Protein AF-A0A813SLJ4-F1 (afdb_monomer_lite)

Radius of gyration: 23.82 Å; chains: 1; bounding box: 54×54×60 Å

Foldseek 3Di:
DVVVLVVLLVVLVVVLVVLDDDPVCCVVQVVVWDKDFLLCVCVVLVAPDNVSVVVQVVLVVQVDGGDRRHIDTHRSSSSSNCVRVSVVVHDPSSVVSNVVVVVCLVCQLVDDPVSVVVVVVVCCVVVVDPDDDDNVVVVVVVCCLLQLQVVLLVVCVPPNDPVLQVVLVVLVVVVVVVVLVCLVVDPVDDPVPRDDDAAEAGADDPVSVDPDCVVVVVVSVRDPSVCSPPDDPLNDCDSPQRQLDQDWDADPVSSYTYHRVNVSDPPCHDPPDDVVSVNVRDD

pLDDT: mean 88.37, std 7.66, range [37.56, 97.69]

Sequence (283 aa):
MIDQDVNDIFEFEKNIAKYHWTNDEQRARFNETVRTTVGNLSFTFNTTFDFTDYVRRCYLLGNVTLQDTDIVAVSEVEYLNNISLILKQASPRTIQNYIVWRFIMGATSLMSQQIRNIRQRFDRIFHGTNAERPRDVECGSLTNAYMGFAVSKLYIKKYFDENALNESIEMINNIQNTFLEMLNESTWMDAESKAKTMNQHIGYPDYLGSDNNTKLENDYAEKSFQLLRKPVDKNGWGDYSAPSVVNAFYEPSKNQISFPAGILQTPFFNKDAPKYLNYGGKH

Organism: NCBI:txid392033

Secondary structure (DSSP, 8-state):
-HHHHHHHHHHHHHHHHTTSPPHHHHHHSTT-PEEEETTTHHHHTT-SS-HHHHHHHHHHTTT-PPPTT-EEEES-HHHHHHHHHHHHHS-HHHHHHHHHHHHHHHHGGGS-HHHHHHHHHHHHHHH--SSPPPHHHHHHHHHHHHHHHHHHHHHHHHH--HHHHHHHHHHHHHHHHHHHHHHHH-TTS-GGGS--PPEEEEE--HHHHSS--HHHHHHHHS-GGGGGGS---TTS--TT--TT-S--EEETTTTEEEEEGGGSSTTT--TTS-HHHHHH---

InterPro domains:
  IPR000718 Peptidase M13 [PS51885] (1-283)
  IPR000718 Peptidase M13 [PTHR11733] (4-281)
  IPR008753 Peptidase M13, N-terminal domain [PF05649] (4-205)
  IPR018497 Peptidase M13, C-terminal domain [PF01431] (247-281)
  IPR018497 Peptidase M13, C-terminal domain [PR00786] (239-251)
  IPR018497 Peptidase M13, C-terminal domain [PR00786] (257-269)
  IPR018497 Peptidase M13, C-terminal domain [PR00786] (278-283)
  IPR024079 Metallopeptidase, catalytic domain superfamily [G3DSA:3.40.390.10] (160-281)
  IPR042089 Peptidase M13, domain 2 [G3DSA:1.10.1380.10] (2-232)

Structure (mmCIF, N/CA/C/O backbone):
data_AF-A0A813SLJ4-F1
#
_entry.id   AF-A0A813SLJ4-F1
#
loop_
_atom_site.group_PDB
_atom_site.id
_atom_site.type_symbol
_atom_site.label_atom_id
_atom_site.label_alt_id
_atom_site.label_comp_id
_atom_site.label_asym_id
_atom_site.label_entity_id
_atom_site.label_seq_id
_atom_site.pdbx_PDB_ins_code
_atom_site.Cartn_x
_atom_site.Cartn_y
_atom_site.Cartn_z
_atom_site.occupancy
_atom_site.B_iso_or_equiv
_atom_site.auth_seq_id
_atom_site.auth_comp_id
_atom_site.auth_asym_id
_atom_site.auth_atom_id
_atom_site.pdbx_PDB_model_num
ATOM 1 N N . MET A 1 1 ? -28.928 -15.891 20.674 1.00 74.25 1 MET A N 1
ATOM 2 C CA . MET A 1 1 ? -27.780 -15.154 21.252 1.00 74.25 1 MET A CA 1
ATOM 3 C C . MET A 1 1 ? -26.740 -14.856 20.178 1.00 74.25 1 MET A C 1
ATOM 5 O O . MET A 1 1 ? -26.525 -13.685 19.926 1.00 74.25 1 MET A O 1
ATOM 9 N N . ILE A 1 2 ? -26.191 -15.863 19.482 1.00 89.69 2 ILE A N 1
ATOM 10 C CA . ILE A 1 2 ? -25.212 -15.646 18.394 1.00 89.69 2 ILE A CA 1
ATOM 11 C C . ILE A 1 2 ? -25.795 -14.816 17.238 1.00 89.69 2 ILE A C 1
ATOM 13 O O . ILE A 1 2 ? -25.159 -13.861 16.820 1.00 89.69 2 ILE A O 1
ATOM 17 N N . ASP A 1 3 ? -27.015 -15.108 16.772 1.00 94.50 3 ASP A N 1
ATOM 18 C CA . ASP A 1 3 ? -27.619 -14.343 15.662 1.00 94.50 3 ASP A CA 1
ATOM 19 C C . ASP A 1 3 ? -27.816 -12.859 15.999 1.00 94.50 3 ASP A C 1
ATOM 21 O O . ASP A 1 3 ? -27.646 -11.997 15.142 1.00 94.50 3 ASP A O 1
ATOM 25 N N . GLN A 1 4 ? -28.119 -12.551 17.266 1.00 95.62 4 GLN A N 1
ATOM 26 C CA . GLN A 1 4 ? -28.205 -11.168 17.732 1.00 95.62 4 GLN A CA 1
ATOM 27 C C . GLN A 1 4 ? -26.825 -10.509 17.734 1.00 95.62 4 GLN A C 1
ATOM 29 O O . GLN A 1 4 ? -26.689 -9.421 17.194 1.00 95.62 4 GLN A O 1
ATOM 34 N N . ASP A 1 5 ? -25.800 -11.186 18.267 1.00 96.19 5 ASP A N 1
ATOM 35 C CA . ASP A 1 5 ? -24.427 -10.672 18.245 1.00 96.19 5 ASP A CA 1
ATOM 36 C C . ASP A 1 5 ? -23.957 -10.400 16.801 1.00 96.19 5 ASP A C 1
ATOM 38 O O . ASP A 1 5 ? -23.326 -9.380 16.543 1.00 96.19 5 ASP A O 1
ATOM 42 N N . VAL A 1 6 ? -24.285 -11.280 15.846 1.00 95.69 6 VAL A N 1
ATOM 43 C CA . VAL A 1 6 ? -23.953 -11.101 14.421 1.00 95.69 6 VAL A CA 1
ATOM 44 C C . VAL A 1 6 ? -24.695 -9.905 13.819 1.00 95.69 6 VAL A C 1
ATOM 46 O O . VAL A 1 6 ? -24.074 -9.095 13.131 1.00 95.69 6 VAL A O 1
ATOM 49 N N . ASN A 1 7 ? -25.992 -9.756 14.097 1.00 97.38 7 ASN A N 1
ATOM 50 C CA . ASN A 1 7 ? -26.769 -8.604 13.634 1.00 97.38 7 ASN A CA 1
ATOM 51 C C . ASN A 1 7 ? -26.248 -7.286 14.225 1.00 97.38 7 ASN A C 1
ATOM 53 O O . ASN A 1 7 ? -26.154 -6.293 13.506 1.00 97.38 7 ASN A O 1
ATOM 57 N N . ASP A 1 8 ? -25.852 -7.278 15.499 1.00 97.50 8 ASP A N 1
ATOM 58 C CA . ASP A 1 8 ? -25.296 -6.095 16.158 1.00 97.50 8 ASP A CA 1
ATOM 59 C C . ASP A 1 8 ? -23.959 -5.678 15.523 1.00 97.50 8 ASP A C 1
ATOM 61 O O . ASP A 1 8 ? -23.728 -4.492 15.292 1.00 97.50 8 ASP A O 1
ATOM 65 N N . ILE A 1 9 ? -23.086 -6.643 15.201 1.00 97.44 9 ILE A N 1
ATOM 66 C CA . ILE A 1 9 ? -21.828 -6.403 14.468 1.00 97.44 9 ILE A CA 1
ATOM 67 C C . ILE A 1 9 ? -22.121 -5.816 13.082 1.00 97.44 9 ILE A C 1
ATOM 69 O O . ILE A 1 9 ? -21.463 -4.860 12.673 1.00 97.44 9 ILE A O 1
ATOM 73 N N . PHE A 1 10 ? -23.103 -6.371 12.366 1.00 96.38 10 PHE A N 1
ATOM 74 C CA . PHE A 1 10 ? -23.472 -5.913 11.028 1.00 96.38 10 PHE A CA 1
ATOM 75 C C . PHE A 1 10 ? -24.017 -4.479 11.034 1.00 96.38 10 PHE A C 1
ATOM 77 O O . PHE A 1 10 ? -23.551 -3.638 10.266 1.00 96.38 10 PHE A O 1
ATOM 84 N N . GLU A 1 11 ? -24.965 -4.163 11.920 1.00 97.31 11 GLU A N 1
ATOM 85 C CA . GLU A 1 11 ? -25.503 -2.802 12.027 1.00 97.31 11 GLU A CA 1
ATOM 86 C C . GLU A 1 11 ? -24.444 -1.809 12.529 1.00 97.31 11 GLU A C 1
ATOM 88 O O . GLU A 1 11 ? -24.420 -0.656 12.089 1.00 97.31 11 GLU A O 1
ATOM 93 N N . PHE A 1 12 ? -23.513 -2.249 13.381 1.00 97.06 12 PHE A N 1
ATOM 94 C CA . PHE A 1 12 ? -22.364 -1.442 13.785 1.00 97.06 12 PHE A CA 1
ATOM 95 C C . PHE A 1 12 ? -21.446 -1.101 12.599 1.00 97.06 12 PHE A C 1
ATOM 97 O O . PHE A 1 12 ? -21.148 0.075 12.381 1.00 97.06 12 PHE A O 1
ATOM 104 N N . GLU A 1 13 ? -21.056 -2.088 11.786 1.00 96.81 13 GLU A N 1
ATOM 105 C CA . GLU A 1 13 ? -20.238 -1.870 10.582 1.00 96.81 13 GLU A CA 1
ATOM 106 C C . GLU A 1 13 ? -20.952 -0.974 9.563 1.00 96.81 13 GLU A C 1
ATOM 108 O O . GLU A 1 13 ? -20.358 -0.044 9.018 1.00 96.81 13 GLU A O 1
ATOM 113 N N . LYS A 1 14 ? -22.254 -1.188 9.360 1.00 96.31 14 LYS A N 1
ATOM 114 C CA . LYS A 1 14 ? -23.086 -0.356 8.486 1.00 96.31 14 LYS A CA 1
ATOM 115 C C . LYS A 1 14 ? -23.155 1.093 8.961 1.00 96.31 14 LYS A C 1
ATOM 117 O O . LYS A 1 14 ? -23.168 1.999 8.133 1.00 96.31 14 LYS A O 1
ATOM 122 N N . ASN A 1 15 ? -23.201 1.336 10.270 1.00 95.25 15 ASN A N 1
ATOM 123 C CA . ASN A 1 15 ? -23.171 2.692 10.815 1.00 95.25 15 ASN A CA 1
ATOM 124 C C . ASN A 1 15 ? -21.807 3.364 10.630 1.00 95.25 15 ASN A C 1
ATOM 126 O O . ASN A 1 15 ? -21.779 4.547 10.305 1.00 95.25 15 ASN A O 1
ATOM 130 N N . ILE A 1 16 ? -20.705 2.620 10.762 1.00 94.62 16 ILE A N 1
ATOM 131 C CA . ILE A 1 16 ? -19.360 3.117 10.434 1.00 94.6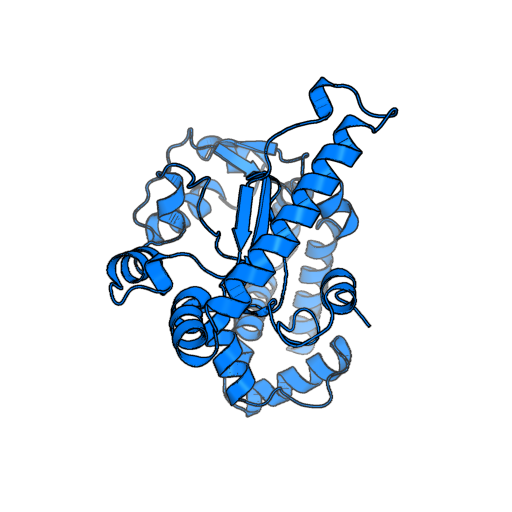2 16 ILE A CA 1
ATOM 132 C C . ILE A 1 16 ? -19.267 3.488 8.946 1.00 94.62 16 ILE A C 1
ATOM 134 O O . ILE A 1 16 ? -18.843 4.591 8.608 1.00 94.62 16 ILE A O 1
ATOM 138 N N . ALA A 1 17 ? -19.721 2.596 8.062 1.00 94.56 17 ALA A N 1
ATOM 139 C CA . ALA A 1 17 ? -19.619 2.749 6.611 1.00 94.56 17 ALA A CA 1
ATOM 140 C C . ALA A 1 17 ? -20.302 4.014 6.061 1.00 94.56 17 ALA A C 1
ATOM 142 O O . ALA A 1 17 ? -19.869 4.529 5.037 1.00 94.56 17 ALA A O 1
ATOM 143 N N . LYS A 1 18 ? -21.327 4.548 6.741 1.00 94.00 18 LYS A N 1
ATOM 144 C CA . LYS A 1 18 ? -22.032 5.779 6.330 1.00 94.00 18 LYS A CA 1
ATOM 145 C C . LYS A 1 18 ? -21.145 7.025 6.303 1.00 94.00 18 LYS A C 1
ATOM 147 O O . LYS A 1 18 ? -21.501 7.979 5.625 1.00 94.00 18 LYS A O 1
ATOM 152 N N . TYR A 1 19 ? -20.056 7.029 7.070 1.00 92.75 19 TYR A N 1
ATOM 153 C CA . TYR A 1 19 ? -19.152 8.177 7.192 1.00 92.75 19 TYR A CA 1
ATOM 154 C C . TYR A 1 19 ? -17.828 7.975 6.457 1.00 92.75 19 TYR A C 1
ATOM 156 O O . TYR A 1 19 ? -16.969 8.853 6.510 1.00 92.75 19 TYR A O 1
ATOM 164 N N . HIS A 1 20 ? -17.660 6.825 5.802 1.00 92.19 20 HIS A N 1
ATOM 165 C CA . HIS A 1 20 ? -16.542 6.605 4.904 1.00 92.19 20 HIS A CA 1
ATOM 166 C C . HIS A 1 20 ? -16.825 7.246 3.553 1.00 92.19 20 HIS A C 1
ATOM 168 O O . HIS A 1 20 ? -17.940 7.168 3.033 1.00 92.19 20 HIS A O 1
ATOM 174 N N . TRP A 1 21 ? -15.791 7.828 2.958 1.00 90.94 21 TRP A N 1
ATOM 175 C CA . TRP A 1 21 ? -15.871 8.284 1.578 1.00 90.94 21 TRP A CA 1
ATOM 176 C C . TRP A 1 21 ? -16.100 7.113 0.628 1.00 90.94 21 TRP A C 1
ATOM 178 O O . TRP A 1 21 ? -15.471 6.055 0.732 1.00 90.94 21 TRP A O 1
ATOM 188 N N . THR A 1 22 ? -16.948 7.343 -0.366 1.00 91.62 22 THR A N 1
ATOM 189 C CA . THR A 1 22 ? -17.022 6.500 -1.555 1.00 91.62 22 THR A CA 1
ATOM 190 C C . THR A 1 22 ? -15.698 6.534 -2.326 1.00 91.62 22 THR A C 1
ATOM 192 O O . THR A 1 22 ? -14.883 7.448 -2.187 1.00 91.62 22 THR A O 1
ATOM 195 N N . ASN A 1 23 ? -15.483 5.553 -3.205 1.00 88.69 23 ASN A N 1
ATOM 196 C CA . ASN A 1 23 ? -14.277 5.507 -4.039 1.00 88.69 23 ASN A CA 1
ATOM 197 C C . ASN A 1 23 ? -14.127 6.744 -4.947 1.00 88.69 23 ASN A C 1
ATOM 199 O O . ASN A 1 23 ? -13.004 7.148 -5.248 1.00 88.69 23 ASN A O 1
ATOM 203 N N . ASP A 1 24 ? -15.236 7.337 -5.399 1.00 90.44 24 ASP A N 1
ATOM 204 C CA . ASP A 1 24 ? -15.215 8.556 -6.215 1.00 90.44 24 ASP A CA 1
ATOM 205 C C . ASP A 1 24 ? -14.804 9.775 -5.388 1.00 90.44 24 ASP A C 1
ATOM 207 O O . ASP A 1 24 ? -13.958 10.557 -5.821 1.00 90.44 24 ASP A O 1
ATOM 211 N N . GLU A 1 25 ? -15.323 9.891 -4.166 1.00 90.06 25 GLU A N 1
ATOM 212 C CA . GLU A 1 25 ? -14.929 10.945 -3.233 1.00 90.06 25 GLU A CA 1
ATOM 213 C C . GLU A 1 25 ? -13.458 10.830 -2.841 1.00 90.06 25 GLU A C 1
ATOM 215 O O . GLU A 1 25 ? -12.756 11.833 -2.880 1.00 90.06 25 GLU A O 1
ATOM 220 N N . GLN A 1 26 ? -12.946 9.628 -2.557 1.00 86.75 26 GLN A N 1
ATOM 221 C CA . GLN A 1 26 ? -11.518 9.439 -2.262 1.00 86.75 26 GLN A CA 1
ATOM 222 C C . GLN A 1 26 ? -10.621 9.937 -3.407 1.00 86.75 26 GLN A C 1
ATOM 224 O O . GLN A 1 26 ? -9.584 10.553 -3.158 1.00 86.75 26 GLN A O 1
ATOM 229 N N . ARG A 1 27 ? -11.028 9.714 -4.665 1.00 85.19 27 ARG A N 1
ATOM 230 C CA . ARG A 1 27 ? -10.300 10.204 -5.846 1.00 85.19 27 ARG A CA 1
ATOM 231 C C . ARG A 1 27 ? -10.405 11.716 -6.018 1.00 85.19 27 ARG A C 1
ATOM 233 O O . ARG A 1 27 ? -9.411 12.348 -6.357 1.00 85.19 27 ARG A O 1
ATOM 240 N N . ALA A 1 28 ? -11.586 12.293 -5.810 1.00 86.94 28 ALA A N 1
ATOM 241 C CA . ALA A 1 28 ? -11.823 13.720 -6.021 1.00 86.94 28 ALA A CA 1
ATOM 242 C C . ALA A 1 28 ? -11.260 14.591 -4.885 1.00 86.94 28 ALA A C 1
ATOM 244 O O . ALA A 1 28 ? -10.743 15.679 -5.129 1.00 86.94 28 ALA A O 1
ATOM 245 N N . ARG A 1 29 ? -11.329 14.095 -3.647 1.00 84.31 29 ARG A N 1
ATOM 246 C CA . ARG A 1 29 ? -11.044 14.833 -2.407 1.00 84.31 29 ARG A CA 1
ATOM 247 C C . ARG A 1 29 ? -9.654 14.532 -1.843 1.00 84.31 29 ARG A C 1
ATOM 249 O O . ARG A 1 29 ? -9.373 14.858 -0.694 1.00 84.31 29 ARG A O 1
ATOM 256 N N . PHE A 1 30 ? -8.753 13.935 -2.630 1.00 73.94 30 PHE A N 1
ATOM 257 C CA . PHE A 1 30 ? -7.417 13.541 -2.154 1.00 73.94 30 PHE A CA 1
ATOM 258 C C . PHE A 1 30 ? -6.595 14.717 -1.589 1.00 73.94 30 PHE A C 1
ATOM 260 O O . PHE A 1 30 ? -5.741 14.514 -0.730 1.00 73.94 30 PHE A O 1
ATOM 267 N N . ASN A 1 31 ? -6.876 15.943 -2.046 1.00 77.12 31 ASN A N 1
ATOM 268 C CA . ASN A 1 31 ? -6.243 17.175 -1.572 1.00 77.12 31 ASN A CA 1
ATOM 269 C C . ASN A 1 31 ? -6.930 17.808 -0.347 1.00 77.12 31 ASN A C 1
ATOM 271 O O . ASN A 1 31 ? -6.411 18.783 0.192 1.00 77.12 31 ASN A O 1
ATOM 275 N N . GLU A 1 32 ? -8.068 17.285 0.119 1.00 84.62 32 GLU A N 1
ATOM 276 C CA . GLU A 1 32 ? -8.860 17.859 1.223 1.00 84.62 32 GLU A CA 1
ATOM 277 C C . GLU A 1 32 ? -8.390 17.40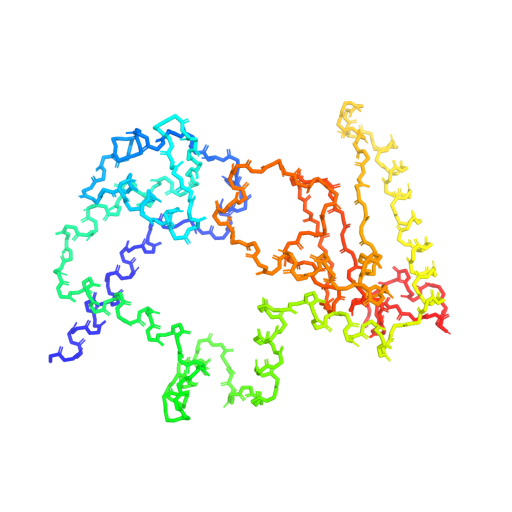8 2.618 1.00 84.62 32 GLU A C 1
ATOM 279 O O . GLU A 1 32 ? -9.139 17.426 3.593 1.00 84.62 32 GLU A O 1
ATOM 284 N N . THR A 1 33 ? -7.131 16.995 2.741 1.00 87.75 33 THR A N 1
ATOM 285 C CA . THR A 1 33 ? -6.564 16.523 4.004 1.00 87.75 33 THR A CA 1
ATOM 286 C C . THR A 1 33 ? -6.444 17.656 5.027 1.00 87.75 33 THR A C 1
ATOM 288 O O . THR A 1 33 ? -5.758 18.655 4.796 1.00 87.75 33 THR A O 1
ATOM 291 N N . VAL A 1 34 ? -7.023 17.468 6.213 1.00 91.25 34 VAL A N 1
ATOM 292 C CA . VAL A 1 34 ? -6.828 18.377 7.348 1.00 91.25 34 VAL A CA 1
ATOM 293 C C . VAL A 1 34 ? -5.515 18.041 8.043 1.00 91.25 34 VAL A C 1
ATOM 295 O O . VAL A 1 34 ? -5.261 16.896 8.416 1.00 91.25 34 VAL A O 1
ATOM 298 N N . ARG A 1 35 ? -4.667 19.053 8.238 1.00 94.06 35 ARG A N 1
ATOM 299 C CA . ARG A 1 35 ? -3.415 18.921 8.989 1.00 94.06 35 ARG A CA 1
ATOM 300 C C . ARG A 1 35 ? -3.602 19.451 10.405 1.00 94.06 35 ARG A C 1
ATOM 302 O O . ARG A 1 35 ? -3.997 20.597 10.590 1.00 94.06 35 ARG A O 1
ATOM 309 N N . THR A 1 36 ? -3.280 18.622 11.388 1.00 94.75 36 THR A N 1
ATOM 310 C CA . THR A 1 36 ? -3.189 18.998 12.805 1.00 94.75 36 THR A CA 1
ATOM 311 C C . THR A 1 36 ? -1.872 18.480 13.377 1.00 94.75 36 THR A C 1
ATOM 313 O O . THR A 1 36 ? -1.061 17.913 12.645 1.00 94.75 36 THR A O 1
ATOM 316 N N . THR A 1 37 ? -1.626 18.679 14.666 1.00 96.50 37 THR A N 1
ATOM 317 C CA . THR A 1 37 ? -0.460 18.107 15.343 1.00 96.50 37 THR A CA 1
ATOM 318 C C . THR A 1 37 ? -0.858 16.942 16.242 1.00 96.50 37 THR A C 1
ATOM 320 O O . THR A 1 37 ? -2.013 16.839 16.655 1.00 96.50 37 THR A O 1
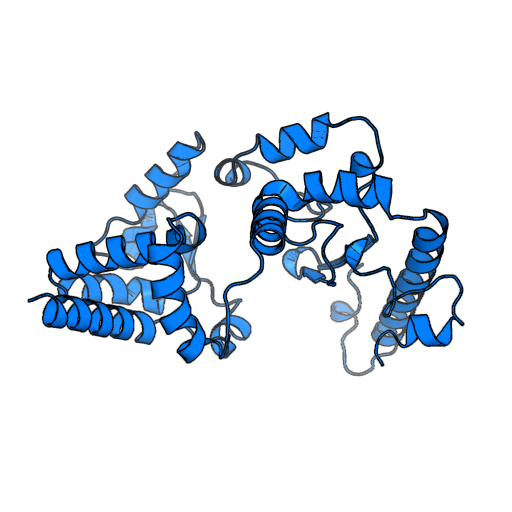ATOM 323 N N . VAL A 1 38 ? 0.092 16.069 16.587 1.00 95.44 38 VAL A N 1
ATOM 324 C CA . VAL A 1 38 ? -0.140 14.947 17.515 1.00 95.44 38 VAL A CA 1
ATOM 325 C C . VAL A 1 38 ? -0.737 15.436 18.838 1.00 95.44 38 VAL A C 1
ATOM 327 O O . VAL A 1 38 ? -1.701 14.844 19.326 1.00 95.44 38 VAL A O 1
ATOM 330 N N . GLY A 1 39 ? -0.219 16.539 19.392 1.00 93.81 39 GLY A N 1
ATOM 331 C CA . GLY A 1 39 ? -0.722 17.116 20.643 1.00 93.81 39 GLY A CA 1
ATOM 332 C C . GLY A 1 39 ? -2.158 17.648 20.548 1.00 93.81 39 GLY A C 1
ATOM 333 O O . GLY A 1 39 ? -2.899 17.576 21.522 1.00 93.81 39 GLY A O 1
ATOM 334 N N . ASN A 1 40 ? -2.576 18.115 19.368 1.00 93.31 40 ASN A N 1
ATOM 335 C CA . ASN A 1 40 ? -3.910 18.675 19.140 1.00 93.31 40 ASN A CA 1
ATOM 336 C C . ASN A 1 40 ? -4.903 17.676 18.528 1.00 93.31 40 ASN A C 1
ATOM 338 O O . ASN A 1 40 ? -6.061 18.039 18.322 1.00 93.31 40 ASN A O 1
ATOM 342 N N . LEU A 1 41 ? -4.490 16.441 18.226 1.00 91.19 41 LEU A N 1
ATOM 343 C CA . LEU A 1 41 ? -5.282 15.480 17.452 1.00 91.19 41 LEU A CA 1
ATOM 344 C C . LEU A 1 41 ? -6.642 15.177 18.101 1.00 91.19 41 LEU A C 1
ATOM 346 O O . LEU A 1 41 ? -7.677 15.439 17.488 1.00 91.19 41 LEU A O 1
ATOM 350 N N . SER A 1 42 ? -6.653 14.697 19.348 1.00 87.38 42 SER A N 1
ATOM 351 C CA . SER A 1 42 ? -7.897 14.372 20.065 1.00 87.38 42 SER A CA 1
ATOM 352 C C . SER A 1 42 ? -8.789 15.607 20.288 1.00 87.38 42 SER A C 1
ATOM 354 O O . SER A 1 42 ? -10.014 15.503 20.234 1.00 87.38 42 SER A O 1
ATOM 356 N N . PHE A 1 43 ? -8.192 16.793 20.479 1.00 87.06 43 PHE A N 1
ATOM 357 C CA . PHE A 1 43 ? -8.930 18.057 20.612 1.00 87.06 43 PHE A CA 1
ATOM 358 C C . PHE A 1 43 ? -9.588 18.481 19.293 1.00 87.06 43 PHE A C 1
ATOM 360 O O . PHE A 1 43 ? -10.761 18.843 19.279 1.00 87.06 43 PHE A O 1
ATOM 367 N N . THR A 1 44 ? -8.853 18.388 18.180 1.00 87.75 44 THR A N 1
ATOM 368 C CA . THR A 1 44 ? -9.301 18.819 16.844 1.00 87.75 44 THR A CA 1
ATOM 369 C C . THR A 1 44 ? -10.576 18.096 16.415 1.00 87.75 44 THR A C 1
ATOM 371 O O . THR A 1 44 ? -11.472 18.718 15.855 1.00 87.75 44 THR A O 1
ATOM 374 N N . PHE A 1 45 ? -10.669 16.797 16.702 1.00 87.25 45 PHE A N 1
ATOM 375 C CA . PHE A 1 45 ? -11.796 15.957 16.285 1.00 87.25 45 PHE A CA 1
ATOM 376 C C . PHE A 1 45 ? -12.768 15.634 17.434 1.00 87.25 45 PHE A C 1
ATOM 378 O O . PHE A 1 45 ? -13.681 14.829 17.259 1.00 87.25 45 PHE A O 1
ATOM 385 N N . ASN A 1 46 ? -12.577 16.254 18.610 1.00 83.62 46 ASN A N 1
ATOM 386 C CA . ASN A 1 46 ? -13.383 16.065 19.823 1.00 83.62 46 ASN A CA 1
ATOM 387 C C . ASN A 1 46 ? -13.685 14.583 20.120 1.00 83.62 46 ASN A C 1
ATOM 389 O O . ASN A 1 46 ? -14.835 14.180 20.344 1.00 83.62 46 ASN A O 1
ATOM 393 N N . THR A 1 47 ? -12.651 13.744 20.045 1.00 81.06 47 THR A N 1
ATOM 394 C CA . THR A 1 47 ? -12.839 12.298 20.089 1.00 81.06 47 THR A CA 1
ATOM 395 C C . THR A 1 47 ? -12.924 11.782 21.517 1.00 81.06 47 THR A C 1
ATOM 397 O O . THR A 1 47 ? -12.183 12.202 22.399 1.00 81.06 47 THR A O 1
ATOM 400 N N . THR A 1 48 ? -13.810 10.817 21.766 1.00 80.81 48 THR A N 1
ATOM 401 C CA . THR A 1 48 ? -13.900 10.143 23.075 1.00 80.81 48 THR A CA 1
ATOM 402 C C . THR A 1 48 ? -12.800 9.115 23.272 1.00 80.81 48 THR A C 1
ATOM 404 O O . THR A 1 48 ? -12.497 8.739 24.398 1.00 80.81 48 THR A O 1
ATOM 407 N N . PHE A 1 49 ? -12.238 8.635 22.167 1.00 84.75 49 PHE A N 1
ATOM 408 C CA . PHE A 1 49 ? -11.042 7.815 22.149 1.00 84.75 49 PHE A CA 1
ATOM 409 C C . PHE A 1 49 ? -9.812 8.720 22.055 1.00 84.75 49 PHE A C 1
ATOM 411 O O . PHE A 1 49 ? -9.793 9.653 21.247 1.00 84.75 49 PHE A O 1
ATOM 418 N N . ASP A 1 50 ? -8.791 8.441 22.865 1.00 89.38 50 ASP A N 1
ATOM 419 C CA . ASP A 1 50 ? -7.542 9.198 22.851 1.00 89.38 50 ASP A CA 1
ATOM 420 C C . ASP A 1 50 ? -6.648 8.743 21.686 1.00 89.38 50 ASP A C 1
ATOM 422 O O . ASP A 1 50 ? -5.758 7.897 21.827 1.00 89.38 50 ASP A O 1
ATOM 426 N N . PHE A 1 51 ? -6.910 9.300 20.501 1.00 88.56 51 PHE A N 1
ATOM 427 C CA . PHE A 1 51 ? -6.102 9.031 19.313 1.00 88.56 51 PHE A CA 1
ATOM 428 C C . PHE A 1 51 ? -4.662 9.523 19.473 1.00 88.56 51 PHE A C 1
ATOM 430 O O . PHE A 1 51 ? -3.756 8.921 18.897 1.00 88.56 51 PHE A O 1
ATOM 437 N N . THR A 1 52 ? -4.428 10.567 20.272 1.00 92.25 52 THR A N 1
ATOM 438 C CA . THR A 1 52 ? -3.079 11.044 20.583 1.00 92.25 52 THR A CA 1
ATOM 439 C C . THR A 1 52 ? -2.263 9.957 21.295 1.00 92.25 52 THR A C 1
ATOM 441 O O . THR A 1 52 ? -1.166 9.628 20.835 1.00 92.25 52 THR A O 1
ATOM 444 N N . ASP A 1 53 ? -2.782 9.350 22.369 1.00 93.25 53 ASP A N 1
ATOM 445 C CA . ASP A 1 53 ? -2.095 8.242 23.062 1.00 93.25 53 ASP A CA 1
ATOM 446 C C . ASP A 1 53 ? -1.949 7.005 22.162 1.00 93.25 53 ASP A C 1
ATOM 448 O O . ASP A 1 53 ? -0.868 6.415 22.072 1.00 93.25 53 ASP A O 1
ATOM 452 N N . TYR A 1 54 ? -3.004 6.644 21.427 1.00 92.19 54 TYR A N 1
ATOM 453 C CA . TYR A 1 54 ? -2.978 5.502 20.513 1.00 92.19 54 TYR A CA 1
ATOM 454 C C . TYR A 1 54 ? -1.868 5.614 19.460 1.00 92.19 54 TYR A C 1
ATOM 456 O O . TYR A 1 54 ? -1.071 4.685 19.290 1.00 92.19 54 TYR A O 1
ATOM 464 N N . VAL A 1 55 ? -1.776 6.757 18.775 1.00 92.94 55 VAL A N 1
ATOM 465 C CA . VAL A 1 55 ? -0.763 6.972 17.735 1.00 92.94 55 VAL A CA 1
ATOM 466 C C . VAL A 1 55 ? 0.640 6.987 18.349 1.00 92.94 55 VAL A C 1
ATOM 468 O O . VAL A 1 55 ? 1.541 6.351 17.801 1.00 92.94 55 VAL A O 1
ATOM 471 N N . ARG A 1 56 ? 0.834 7.600 19.528 1.00 95.25 56 ARG A N 1
ATOM 472 C CA . ARG A 1 56 ? 2.118 7.537 20.254 1.00 95.25 56 ARG A CA 1
ATOM 473 C C . ARG A 1 56 ? 2.540 6.095 20.534 1.00 95.25 56 ARG A C 1
ATOM 475 O O . ARG A 1 56 ? 3.670 5.730 20.218 1.00 95.25 56 ARG A O 1
ATOM 482 N N . ARG A 1 57 ? 1.640 5.252 21.050 1.00 94.94 57 ARG A N 1
ATOM 483 C CA . ARG A 1 57 ? 1.932 3.830 21.314 1.00 94.94 57 ARG A CA 1
ATOM 484 C C . ARG A 1 57 ? 2.281 3.050 20.053 1.00 94.94 57 ARG A C 1
ATOM 486 O O . ARG A 1 57 ? 3.171 2.205 20.103 1.00 94.94 57 ARG A O 1
ATOM 493 N N . CYS A 1 58 ? 1.623 3.338 18.932 1.00 93.12 58 CYS A N 1
ATOM 494 C CA . CYS A 1 58 ? 1.941 2.692 17.659 1.00 93.12 58 CYS A CA 1
ATOM 495 C C . CYS A 1 58 ? 3.390 2.970 17.238 1.00 93.12 58 CYS A C 1
ATOM 497 O O . CYS A 1 58 ? 4.124 2.041 16.911 1.00 93.12 58 CYS A O 1
ATOM 499 N N . TYR A 1 59 ? 3.839 4.225 17.320 1.00 94.25 59 TYR A N 1
ATOM 500 C CA . TYR A 1 59 ? 5.203 4.599 16.931 1.00 94.25 59 TYR A CA 1
ATOM 501 C C . TYR A 1 59 ? 6.287 4.070 17.885 1.00 94.25 59 TYR A C 1
ATOM 503 O O . TYR A 1 59 ? 7.410 3.803 17.443 1.00 94.25 59 TYR A O 1
ATOM 511 N N . LEU A 1 60 ? 5.950 3.788 19.152 1.00 93.25 60 LEU A N 1
ATOM 512 C CA . LEU A 1 60 ? 6.860 3.094 20.073 1.00 93.25 60 LEU A CA 1
ATOM 513 C C . LEU A 1 60 ? 7.236 1.684 19.584 1.00 93.25 60 LEU A C 1
ATOM 515 O O . LEU A 1 60 ? 8.354 1.245 19.841 1.00 93.25 60 LEU A O 1
ATOM 519 N N . LEU A 1 61 ? 6.381 0.996 18.812 1.00 89.38 61 LEU A N 1
ATOM 520 C CA . LEU A 1 61 ? 6.715 -0.307 18.200 1.00 89.38 61 LEU A CA 1
ATOM 521 C C . LEU A 1 61 ? 7.892 -0.213 17.208 1.00 89.38 61 LEU A C 1
ATOM 523 O O . LEU A 1 61 ? 8.585 -1.205 16.936 1.00 89.38 61 LEU A O 1
ATOM 527 N N . GLY A 1 62 ? 8.112 0.985 16.662 1.00 89.75 62 GLY A N 1
ATOM 528 C CA . GLY A 1 62 ? 9.238 1.345 15.806 1.00 89.75 62 GLY A CA 1
ATOM 529 C C . GLY A 1 62 ? 10.435 1.952 16.537 1.00 89.75 62 GLY A C 1
ATOM 530 O O . GLY A 1 62 ? 11.392 2.329 15.865 1.00 89.75 62 GLY A O 1
ATOM 531 N N . ASN A 1 63 ? 10.400 2.055 17.872 1.00 92.12 63 ASN A N 1
ATOM 532 C CA . ASN A 1 63 ? 11.334 2.846 18.684 1.00 92.12 63 ASN A CA 1
ATOM 533 C C . ASN A 1 63 ? 11.367 4.336 18.293 1.00 92.12 63 ASN A C 1
ATOM 535 O O . ASN A 1 63 ? 12.419 4.972 18.338 1.00 92.12 63 ASN A O 1
ATOM 539 N N . VAL A 1 64 ? 10.222 4.899 17.900 1.00 94.56 64 VAL A N 1
ATOM 540 C CA . VAL A 1 64 ? 10.093 6.319 17.558 1.00 94.56 64 VAL A CA 1
ATOM 541 C C . VAL A 1 64 ? 9.236 7.024 18.598 1.00 94.56 64 VAL A C 1
ATOM 543 O O . VAL A 1 64 ? 8.093 6.643 18.843 1.00 94.56 64 VAL A O 1
ATOM 546 N N . THR A 1 65 ? 9.775 8.097 19.173 1.00 95.50 65 THR A N 1
ATOM 547 C CA . THR A 1 65 ? 9.023 8.995 20.053 1.00 95.50 65 THR A CA 1
ATOM 548 C C . THR A 1 65 ? 8.453 10.150 19.237 1.00 95.50 65 THR A C 1
ATOM 550 O O . THR A 1 65 ? 9.196 10.904 18.593 1.00 95.50 65 THR A O 1
ATOM 553 N N . LEU A 1 66 ? 7.128 10.288 19.266 1.00 96.31 66 LEU A N 1
ATOM 554 C CA . LEU A 1 66 ? 6.436 11.426 18.670 1.00 96.31 66 LEU A CA 1
ATOM 555 C C . LEU A 1 66 ? 6.537 12.661 19.566 1.00 96.31 66 LEU A C 1
ATOM 557 O O . LEU A 1 66 ? 6.482 12.557 20.790 1.00 96.31 66 LEU A O 1
ATOM 561 N N . GLN A 1 67 ? 6.665 13.816 18.931 1.00 96.06 67 GLN A N 1
ATOM 562 C CA . GLN A 1 67 ? 6.597 15.140 19.528 1.00 96.06 67 GLN A CA 1
ATOM 563 C C . GLN A 1 67 ? 5.195 15.716 19.330 1.00 96.06 67 GLN A C 1
ATOM 565 O O . GLN A 1 67 ? 4.522 15.421 18.345 1.00 96.06 67 GLN A O 1
ATOM 570 N N . ASP A 1 68 ? 4.771 16.605 20.222 1.00 96.38 68 ASP A N 1
ATOM 571 C CA . ASP A 1 68 ? 3.444 17.233 20.138 1.00 96.38 68 ASP A CA 1
ATOM 572 C C . ASP A 1 68 ? 3.265 18.102 18.896 1.00 96.38 68 ASP A C 1
ATOM 574 O O . ASP A 1 68 ? 2.134 18.340 18.475 1.00 96.38 68 ASP A O 1
ATOM 578 N N . THR A 1 69 ? 4.378 18.554 18.318 1.00 96.81 69 THR A N 1
ATOM 579 C CA . THR A 1 69 ? 4.460 19.355 17.096 1.00 96.81 69 THR A CA 1
ATOM 580 C C . THR A 1 69 ? 4.483 18.518 15.819 1.00 96.81 69 THR A C 1
ATOM 582 O O . THR A 1 69 ? 4.371 19.092 14.737 1.00 96.81 69 THR A O 1
ATOM 585 N N . ASP A 1 70 ? 4.612 17.188 15.911 1.00 96.56 70 ASP A N 1
ATOM 586 C CA . ASP A 1 70 ? 4.565 16.327 14.731 1.00 96.56 70 ASP A CA 1
ATOM 587 C C . ASP A 1 70 ? 3.223 16.471 14.022 1.00 96.56 70 ASP A C 1
ATOM 589 O O . ASP A 1 70 ? 2.166 16.457 14.655 1.00 96.56 70 ASP A O 1
ATOM 593 N N . ILE A 1 71 ? 3.273 16.592 12.697 1.00 95.69 71 ILE A N 1
ATOM 594 C CA . ILE A 1 71 ? 2.091 16.822 11.871 1.00 95.69 71 ILE A CA 1
ATOM 595 C C . ILE A 1 71 ? 1.386 15.493 11.600 1.00 95.69 71 ILE A C 1
ATOM 597 O O . ILE A 1 71 ? 2.000 14.524 11.155 1.00 95.69 71 ILE A O 1
ATOM 601 N N . VAL A 1 72 ? 0.072 15.487 11.801 1.00 94.56 72 VAL A N 1
ATOM 602 C CA . VAL A 1 72 ? -0.837 14.412 11.409 1.00 94.56 72 VAL A CA 1
ATOM 603 C C . VAL A 1 72 ? -1.725 14.929 10.286 1.00 94.56 72 VAL A C 1
ATOM 605 O O . VAL A 1 72 ? -2.377 15.967 10.419 1.00 94.56 72 VAL A O 1
ATOM 608 N N . ALA A 1 73 ? -1.739 14.203 9.174 1.00 93.25 73 ALA A N 1
ATOM 609 C CA . ALA A 1 73 ? -2.572 14.496 8.020 1.00 93.25 73 ALA A CA 1
ATOM 610 C C . ALA A 1 73 ? -3.785 13.548 8.035 1.00 93.25 73 ALA A C 1
ATOM 612 O O . ALA A 1 73 ? -3.622 12.332 7.960 1.00 93.25 73 ALA A O 1
ATOM 613 N N . VAL A 1 74 ? -4.987 14.102 8.184 1.00 91.56 74 VAL A N 1
ATOM 614 C CA . VAL A 1 74 ? -6.250 13.363 8.299 1.00 91.56 74 VAL A CA 1
ATOM 615 C C . VAL A 1 74 ? -7.098 13.595 7.057 1.00 91.56 74 VAL A C 1
ATOM 617 O O . VAL A 1 74 ? -7.534 14.717 6.808 1.00 91.56 74 VAL A O 1
ATOM 620 N N . SER A 1 75 ? -7.344 12.534 6.288 1.00 90.00 75 SER A N 1
ATOM 621 C CA . SER A 1 75 ? -8.184 12.605 5.086 1.00 90.00 75 SER A CA 1
ATOM 622 C C . SER A 1 75 ? -9.668 12.475 5.432 1.00 90.00 75 SER A C 1
ATOM 624 O O . SER A 1 75 ? -10.439 13.392 5.183 1.00 90.00 75 SER A O 1
ATOM 626 N N . GLU A 1 76 ? -10.075 11.388 6.093 1.00 89.56 76 GLU A N 1
ATOM 627 C CA . GLU A 1 76 ? -11.490 11.128 6.398 1.00 89.56 76 GLU A CA 1
ATOM 628 C C . GLU A 1 76 ? -11.952 11.824 7.689 1.00 89.56 76 GLU A C 1
ATOM 630 O O . GLU A 1 76 ? -12.197 11.211 8.731 1.00 89.56 76 GLU A O 1
ATOM 635 N N . VAL A 1 77 ? -12.049 13.152 7.617 1.00 88.88 77 VAL A N 1
ATOM 636 C CA . VAL A 1 77 ? -12.435 14.018 8.743 1.00 88.88 77 VAL A CA 1
ATOM 637 C C . VAL A 1 77 ? -13.842 13.705 9.254 1.00 88.88 77 VAL A C 1
ATOM 639 O O . VAL A 1 77 ? -14.064 13.664 10.463 1.00 88.88 77 VAL A O 1
ATOM 642 N N . GLU A 1 78 ? -14.794 13.459 8.352 1.00 88.50 78 GLU A N 1
ATOM 643 C CA . GLU A 1 78 ? -16.180 13.137 8.712 1.00 88.50 78 GLU A CA 1
ATOM 644 C C . GLU A 1 78 ? -16.267 11.836 9.517 1.00 88.50 78 GLU A C 1
ATOM 646 O O . GLU A 1 78 ? -16.950 11.795 10.544 1.00 88.50 78 GLU A O 1
ATOM 651 N N . TYR A 1 79 ? -15.511 10.811 9.119 1.00 90.88 79 TYR A N 1
ATOM 652 C CA . TYR A 1 79 ? -15.371 9.573 9.879 1.00 90.88 79 TYR A CA 1
ATOM 653 C C . TYR A 1 79 ? -14.816 9.835 11.287 1.00 90.88 79 TYR A C 1
ATOM 655 O O . TYR A 1 79 ? -15.442 9.431 12.271 1.00 90.88 79 TYR A O 1
ATOM 663 N N . LEU A 1 80 ? -13.690 10.552 11.420 1.00 89.06 80 LEU A N 1
ATOM 664 C CA . LEU A 1 80 ? -13.089 10.808 12.739 1.00 89.06 80 LEU A CA 1
ATOM 665 C C . LEU A 1 80 ? -13.976 11.657 13.656 1.00 89.06 80 LEU A C 1
ATOM 667 O O . LEU A 1 80 ? -14.019 11.401 14.858 1.00 89.06 80 LEU A O 1
ATOM 671 N N . ASN A 1 81 ? -14.726 12.615 13.113 1.00 88.38 81 ASN A N 1
ATOM 672 C CA . ASN A 1 81 ? -15.673 13.406 13.902 1.00 88.38 81 ASN A CA 1
ATOM 673 C C . ASN A 1 81 ? -16.837 12.553 14.435 1.00 88.38 81 ASN A C 1
ATOM 675 O O . ASN A 1 81 ? -17.311 12.770 15.551 1.00 88.38 81 ASN A O 1
ATOM 679 N N . ASN A 1 82 ? -17.304 11.567 13.662 1.00 90.50 82 ASN A N 1
ATOM 680 C CA . ASN A 1 82 ? -18.487 10.776 14.011 1.00 90.50 82 ASN A CA 1
ATOM 681 C C . ASN A 1 82 ? -18.172 9.469 14.753 1.00 90.50 82 ASN A C 1
ATOM 683 O O . ASN A 1 82 ? -19.046 8.943 15.446 1.00 90.50 82 ASN A O 1
ATOM 687 N N . ILE A 1 83 ? -16.938 8.953 14.689 1.00 89.81 83 ILE A N 1
ATOM 688 C CA . ILE A 1 83 ? -16.594 7.659 15.302 1.00 89.81 83 ILE A CA 1
ATOM 689 C C . ILE A 1 83 ? -16.869 7.632 16.810 1.00 89.81 83 ILE A C 1
ATOM 691 O O . ILE A 1 83 ? -17.324 6.628 17.348 1.00 89.81 83 ILE A O 1
ATOM 695 N N . SER A 1 84 ? -16.684 8.759 17.497 1.00 87.94 84 SER A N 1
ATOM 696 C CA . SER A 1 84 ? -16.934 8.869 18.939 1.00 87.94 84 SER A CA 1
ATOM 697 C C . SER A 1 84 ? -18.413 8.731 19.297 1.00 87.94 84 SER A C 1
ATOM 699 O O . SER A 1 84 ? -18.753 8.162 20.335 1.00 87.94 84 SER A O 1
ATOM 701 N N . LEU A 1 85 ? -19.307 9.221 18.433 1.00 89.62 85 LEU A N 1
ATOM 702 C CA . LEU A 1 85 ? -20.749 9.023 18.571 1.00 89.62 85 LEU A CA 1
ATOM 703 C C . LEU A 1 85 ? -21.106 7.550 18.340 1.00 89.62 85 LEU A C 1
ATOM 705 O O . LEU A 1 85 ? -21.823 6.960 19.147 1.00 89.62 85 LEU A O 1
ATOM 709 N N . ILE A 1 86 ? -20.565 6.952 17.276 1.00 92.00 86 ILE A N 1
ATOM 710 C CA . ILE A 1 86 ? -20.818 5.552 16.911 1.00 92.00 86 ILE A CA 1
ATOM 711 C C . ILE A 1 86 ? -20.376 4.608 18.036 1.00 92.00 86 ILE A C 1
ATOM 713 O O . ILE A 1 86 ? -21.130 3.725 18.445 1.00 92.00 86 ILE A O 1
ATOM 717 N N . LEU A 1 87 ? -19.184 4.829 18.595 1.00 91.56 87 LEU A N 1
ATOM 718 C CA . LEU A 1 87 ? -18.658 4.036 19.707 1.00 91.56 87 LEU A CA 1
ATOM 719 C C . LEU A 1 87 ? -19.503 4.181 20.979 1.00 91.56 87 LEU A C 1
ATOM 721 O O . LEU A 1 87 ? -19.683 3.204 21.695 1.00 91.56 87 LEU A O 1
ATOM 725 N N . LYS A 1 88 ? -20.058 5.369 21.254 1.00 90.94 88 LYS A N 1
ATOM 726 C CA . LYS A 1 88 ? -20.967 5.586 22.395 1.00 90.94 88 LYS A CA 1
ATOM 727 C C . LYS A 1 88 ? -22.313 4.878 22.242 1.00 90.94 88 LYS A C 1
ATOM 729 O O . LYS A 1 88 ? -22.932 4.545 23.248 1.00 90.94 88 LYS A O 1
ATOM 734 N N . GLN A 1 89 ? -22.789 4.699 21.012 1.00 92.56 89 GLN A N 1
ATOM 735 C CA . GLN A 1 89 ? -24.073 4.052 20.727 1.00 92.56 89 GLN A CA 1
ATOM 736 C C . GLN A 1 89 ? -23.987 2.521 20.752 1.00 92.56 89 GLN A C 1
ATOM 738 O O . GLN A 1 89 ? -25.004 1.855 20.936 1.00 92.56 89 GLN A O 1
ATOM 743 N N . ALA A 1 90 ? -22.792 1.958 20.575 1.00 94.19 90 ALA A N 1
ATOM 744 C CA . ALA A 1 90 ? -22.569 0.521 20.593 1.00 94.19 90 ALA A CA 1
ATOM 745 C C . ALA A 1 90 ? -22.248 0.007 22.002 1.00 94.19 90 ALA A C 1
ATOM 747 O O . ALA A 1 90 ? -21.569 0.659 22.795 1.00 94.19 90 ALA A O 1
ATOM 748 N N . SER A 1 91 ? -22.692 -1.213 22.314 1.00 95.88 91 SER A N 1
ATOM 749 C CA . SER A 1 91 ? -22.298 -1.858 23.566 1.00 95.88 91 SER A CA 1
ATOM 750 C C . SER A 1 91 ? -20.809 -2.248 23.528 1.00 95.88 91 SER A C 1
ATOM 752 O O . SER A 1 91 ? -20.301 -2.613 22.460 1.00 95.88 91 SER A O 1
ATOM 754 N N . PRO A 1 92 ? -20.099 -2.284 24.675 1.00 95.50 92 PRO A N 1
ATOM 755 C CA . PRO A 1 92 ? -18.724 -2.789 24.725 1.00 95.50 92 PRO A CA 1
ATOM 756 C C . PRO A 1 92 ? -18.580 -4.201 24.137 1.00 95.50 92 PRO A C 1
ATOM 758 O O . PRO A 1 92 ? -17.577 -4.509 23.495 1.00 95.50 92 PRO A O 1
ATOM 761 N N . ARG A 1 93 ? -19.609 -5.048 24.299 1.00 96.44 93 ARG A N 1
ATOM 762 C CA . ARG A 1 93 ? -19.663 -6.390 23.706 1.00 96.44 93 ARG A CA 1
ATOM 763 C C . ARG A 1 93 ? -19.685 -6.333 22.177 1.00 96.44 93 ARG A C 1
ATOM 765 O O . ARG A 1 93 ? -18.926 -7.060 21.547 1.00 96.44 93 ARG A O 1
ATOM 772 N N . THR A 1 94 ? -20.510 -5.470 21.586 1.00 97.69 94 THR A N 1
ATOM 773 C CA . THR A 1 94 ? -20.603 -5.294 20.127 1.00 97.69 94 THR A CA 1
ATOM 774 C C . THR A 1 94 ? -19.268 -4.833 19.546 1.00 97.69 94 THR A C 1
ATOM 776 O O . THR A 1 94 ? -18.789 -5.417 18.577 1.00 97.69 94 THR A O 1
ATOM 779 N N . ILE A 1 95 ? -18.624 -3.848 20.183 1.00 96.00 95 ILE A N 1
ATOM 780 C CA . ILE A 1 95 ? -17.312 -3.334 19.763 1.00 96.00 95 ILE A CA 1
ATOM 781 C C . ILE A 1 95 ? -16.257 -4.446 19.827 1.00 96.00 95 ILE A C 1
ATOM 783 O O . ILE A 1 95 ? -15.531 -4.668 18.858 1.00 96.00 95 ILE A O 1
ATOM 787 N N . GLN A 1 96 ? -16.197 -5.190 20.937 1.00 96.94 96 GLN A N 1
ATOM 788 C CA . GLN A 1 96 ? -15.255 -6.299 21.102 1.00 96.94 96 GLN A CA 1
ATOM 789 C C . GLN A 1 96 ? -15.483 -7.400 20.060 1.00 96.94 96 GLN A C 1
ATOM 791 O O . GLN A 1 96 ? -14.525 -7.874 19.447 1.00 96.94 96 GLN A O 1
ATOM 796 N N . ASN A 1 97 ? -16.740 -7.793 19.841 1.00 97.56 97 ASN A N 1
ATOM 797 C CA . ASN A 1 97 ? -17.095 -8.801 18.849 1.00 97.56 97 ASN A CA 1
ATOM 798 C C . ASN A 1 97 ? -16.702 -8.352 17.437 1.00 97.56 97 ASN A C 1
ATOM 800 O O . ASN A 1 97 ? -16.138 -9.148 16.690 1.00 97.56 97 ASN A O 1
ATOM 804 N N . TYR A 1 98 ? -16.931 -7.083 17.088 1.00 97.31 98 TYR A N 1
ATOM 805 C CA . TYR A 1 98 ? -16.522 -6.527 15.800 1.00 97.31 98 TYR A CA 1
ATOM 806 C C . TYR A 1 98 ? -14.997 -6.539 15.627 1.00 97.31 98 TYR A C 1
ATOM 808 O O . TYR A 1 98 ? -14.509 -7.019 14.608 1.00 97.31 98 TYR A O 1
ATOM 816 N N . ILE A 1 99 ? -14.223 -6.100 16.627 1.00 96.31 99 ILE A N 1
ATOM 817 C CA . ILE A 1 99 ? -12.749 -6.129 16.566 1.00 96.31 99 ILE A CA 1
ATOM 818 C C . ILE A 1 99 ? -12.237 -7.563 16.359 1.00 96.31 99 ILE A C 1
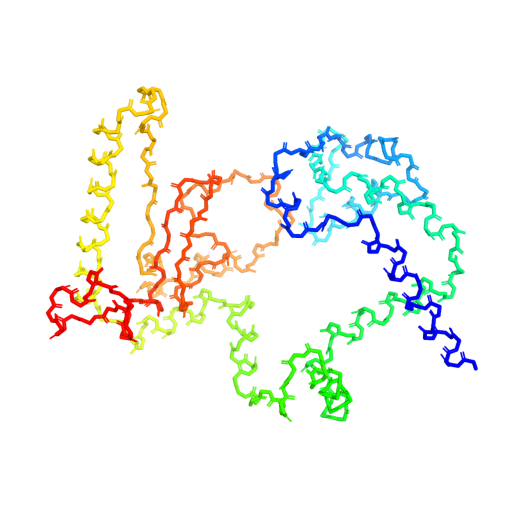ATOM 820 O O . ILE A 1 99 ? -11.406 -7.808 15.482 1.00 96.31 99 ILE A O 1
ATOM 824 N N . VAL A 1 100 ? -12.759 -8.523 17.129 1.00 96.62 100 VAL A N 1
ATOM 825 C CA . VAL A 1 100 ? -12.384 -9.943 17.014 1.00 96.62 100 VAL A CA 1
ATOM 826 C C . VAL A 1 100 ? -12.783 -10.504 15.651 1.00 96.62 100 VAL A C 1
ATOM 828 O O . VAL A 1 100 ? -11.990 -11.204 15.025 1.00 96.62 100 VAL A O 1
ATOM 831 N N . TRP A 1 101 ? -13.972 -10.164 15.157 1.00 95.44 101 TRP A N 1
ATOM 832 C CA . TRP A 1 101 ? -14.435 -10.559 13.831 1.00 95.44 101 TRP A CA 1
ATOM 833 C C . TRP A 1 101 ? -13.511 -10.043 12.724 1.00 95.44 101 TRP A C 1
ATOM 835 O O . TRP A 1 101 ? -13.070 -10.828 11.884 1.00 95.44 101 TRP A O 1
ATOM 845 N N . ARG A 1 102 ? -13.146 -8.754 12.752 1.00 96.25 102 ARG A N 1
ATOM 846 C CA . ARG A 1 102 ? -12.221 -8.149 11.780 1.00 96.25 102 ARG A CA 1
ATOM 847 C C . ARG A 1 102 ? -10.851 -8.828 11.808 1.00 96.25 102 ARG A C 1
ATOM 849 O O . ARG A 1 102 ? -10.289 -9.096 10.747 1.00 96.25 102 ARG A O 1
ATOM 856 N N . PHE A 1 103 ? -10.347 -9.168 12.995 1.00 95.44 103 PHE A N 1
ATOM 857 C CA . PHE A 1 103 ? -9.100 -9.919 13.146 1.00 95.44 103 PHE A CA 1
ATOM 858 C C . PHE A 1 103 ? -9.194 -11.335 12.556 1.00 95.44 103 PHE A C 1
ATOM 860 O O . PHE A 1 103 ? -8.355 -11.715 11.739 1.00 95.44 103 PHE A O 1
ATOM 867 N N . ILE A 1 104 ? -10.231 -12.104 12.910 1.00 94.06 104 ILE A N 1
ATOM 868 C CA . ILE A 1 104 ? -10.441 -13.468 12.395 1.00 94.06 104 ILE A CA 1
ATOM 869 C C . ILE A 1 104 ? -10.565 -13.452 10.868 1.00 94.06 104 ILE A C 1
ATOM 871 O O . ILE A 1 104 ? -9.928 -14.259 10.187 1.00 94.06 104 ILE A O 1
ATOM 875 N N . MET A 1 105 ? -11.333 -12.509 10.318 1.00 91.50 105 MET A N 1
ATOM 876 C CA . MET A 1 105 ? -11.515 -12.369 8.873 1.00 91.50 105 MET A CA 1
ATOM 877 C C . MET A 1 105 ? -10.208 -12.060 8.142 1.00 91.50 105 MET A C 1
ATOM 879 O O . MET A 1 105 ? -9.994 -12.593 7.055 1.00 91.50 105 MET A O 1
ATOM 883 N N . GLY A 1 106 ? -9.323 -11.257 8.741 1.00 91.88 106 GLY A N 1
ATOM 884 C CA . GLY A 1 106 ? -7.986 -10.998 8.204 1.00 91.88 106 GLY A CA 1
ATOM 885 C C . GLY A 1 106 ? -7.041 -12.201 8.304 1.00 91.88 106 GLY A C 1
ATOM 886 O O . GLY A 1 106 ? -6.230 -12.422 7.413 1.00 91.88 106 GLY A O 1
ATOM 887 N N . ALA A 1 107 ? -7.168 -13.017 9.353 1.00 92.00 107 ALA A N 1
ATOM 888 C CA . ALA A 1 107 ? -6.303 -14.176 9.584 1.00 92.00 107 ALA A CA 1
ATOM 889 C C . ALA A 1 107 ? -6.752 -15.451 8.848 1.00 92.00 107 ALA A C 1
ATOM 891 O O . ALA A 1 107 ? -6.008 -16.431 8.811 1.00 92.00 107 ALA A O 1
ATOM 892 N N . THR A 1 108 ? -7.959 -15.472 8.272 1.00 91.38 108 THR A N 1
ATOM 893 C CA . THR A 1 108 ? -8.612 -16.708 7.805 1.00 91.38 108 THR A CA 1
ATOM 894 C C . THR A 1 108 ? -7.772 -17.499 6.792 1.00 91.38 108 THR A C 1
ATOM 896 O O . THR A 1 108 ? -7.723 -18.727 6.879 1.00 91.38 108 THR A O 1
ATOM 899 N N . SER A 1 109 ? -7.045 -16.838 5.883 1.00 87.06 109 SER A N 1
ATOM 900 C CA . SER A 1 109 ? -6.181 -17.503 4.884 1.00 87.06 109 SER A CA 1
ATOM 901 C C . SER A 1 109 ? -5.035 -18.323 5.503 1.00 87.06 109 SER A C 1
ATOM 903 O O . SER A 1 109 ? -4.499 -19.242 4.870 1.00 87.06 109 SER A O 1
ATOM 905 N N . LEU A 1 110 ? -4.684 -18.039 6.759 1.00 89.44 110 LEU A N 1
ATOM 906 C CA . LEU A 1 110 ? -3.634 -18.711 7.527 1.00 89.44 110 LEU A CA 1
ATOM 907 C C . LEU A 1 110 ? -4.178 -19.795 8.472 1.00 89.44 110 LEU A C 1
ATOM 909 O O . LEU A 1 110 ? -3.402 -20.538 9.068 1.00 89.44 110 LEU A O 1
ATOM 913 N N . MET A 1 111 ? -5.500 -19.905 8.615 1.00 91.88 111 MET A N 1
ATOM 914 C CA . MET A 1 111 ? -6.149 -20.863 9.519 1.00 91.88 111 MET A CA 1
ATOM 915 C C . MET A 1 111 ? -6.321 -22.237 8.862 1.00 91.88 111 MET A C 1
ATOM 917 O O . MET A 1 111 ? -5.924 -22.443 7.721 1.00 91.88 111 MET A O 1
ATOM 921 N N . SER A 1 112 ? -6.907 -23.207 9.572 1.00 94.00 112 SER A N 1
ATOM 922 C CA . SER A 1 112 ? -7.140 -24.563 9.055 1.00 94.00 112 SER A CA 1
ATOM 923 C C . SER A 1 112 ? -8.066 -24.586 7.827 1.00 94.00 112 SER A C 1
ATOM 925 O O . SER A 1 112 ? -8.885 -23.687 7.627 1.00 94.00 112 SER A O 1
ATOM 927 N N . GLN A 1 113 ? -7.997 -25.661 7.029 1.00 91.75 113 GLN A N 1
ATOM 928 C CA . GLN A 1 113 ? -8.869 -25.846 5.856 1.00 91.75 113 GLN A CA 1
ATOM 929 C C . GLN A 1 113 ? -10.358 -25.735 6.214 1.00 91.75 113 GLN A C 1
ATOM 931 O O . GLN A 1 113 ? -11.145 -25.222 5.427 1.00 91.75 113 GLN A O 1
ATOM 936 N N . GLN A 1 114 ? -10.754 -26.172 7.414 1.00 94.31 114 GLN A N 1
ATOM 937 C CA . GLN A 1 114 ? -12.137 -26.068 7.877 1.00 94.31 114 GLN A CA 1
ATOM 938 C C . GLN A 1 114 ? -12.622 -24.612 7.922 1.00 94.31 114 GLN A C 1
ATOM 940 O O . GLN A 1 114 ? -13.714 -24.320 7.440 1.00 94.31 114 GLN A O 1
ATOM 945 N N . ILE A 1 115 ? -11.812 -23.699 8.465 1.00 94.00 115 ILE A N 1
ATOM 946 C CA . ILE A 1 115 ? -12.164 -22.277 8.558 1.00 94.00 115 ILE A CA 1
ATOM 947 C C . ILE A 1 115 ? -12.124 -21.620 7.174 1.00 94.00 115 ILE A C 1
ATOM 949 O O . ILE A 1 115 ? -13.045 -20.883 6.819 1.00 94.00 115 ILE A O 1
ATOM 953 N N . ARG A 1 116 ? -11.132 -21.961 6.342 1.00 92.50 116 ARG A N 1
ATOM 954 C CA . ARG A 1 116 ? -11.064 -21.479 4.951 1.00 92.50 116 ARG A CA 1
ATOM 955 C C . ARG A 1 116 ? -12.271 -21.915 4.122 1.00 92.50 116 ARG A C 1
ATOM 957 O O . ARG A 1 116 ? -12.838 -21.103 3.402 1.00 92.50 116 ARG A O 1
ATOM 964 N N . ASN A 1 117 ? -12.757 -23.143 4.307 1.00 92.44 117 ASN A N 1
ATOM 965 C CA . ASN A 1 117 ? -13.973 -23.626 3.648 1.00 92.44 117 ASN A CA 1
ATOM 966 C C . ASN A 1 117 ? -15.226 -22.841 4.064 1.00 92.44 117 ASN A C 1
ATOM 968 O O . ASN A 1 117 ? -16.130 -22.664 3.249 1.00 92.44 117 ASN A O 1
ATOM 972 N N . ILE A 1 118 ? -15.304 -22.378 5.317 1.00 92.62 118 ILE A N 1
ATOM 973 C CA . ILE A 1 118 ? -16.398 -21.507 5.774 1.00 92.62 118 ILE A CA 1
ATOM 974 C C . ILE A 1 118 ? -16.309 -20.158 5.058 1.00 92.62 118 ILE A C 1
ATOM 976 O O . ILE A 1 118 ? -17.302 -19.707 4.490 1.00 92.62 118 ILE A O 1
ATOM 980 N N . ARG A 1 119 ? -15.116 -19.554 5.011 1.00 91.81 119 ARG A N 1
ATOM 981 C CA . ARG A 1 119 ? -14.883 -18.286 4.309 1.00 91.81 119 ARG A CA 1
ATOM 982 C C . ARG A 1 119 ? -15.158 -18.378 2.807 1.00 91.81 119 ARG A C 1
ATOM 984 O O . ARG A 1 119 ? -15.800 -17.487 2.264 1.00 91.81 119 ARG A O 1
ATOM 991 N N . GLN A 1 120 ? -14.816 -19.494 2.166 1.00 91.88 120 GLN A N 1
ATOM 992 C CA . GLN A 1 120 ? -15.098 -19.717 0.747 1.00 91.88 120 GLN A CA 1
ATOM 993 C C . GLN A 1 120 ? -16.601 -19.656 0.421 1.00 91.88 120 GLN A C 1
ATOM 995 O O . GLN A 1 120 ? -16.973 -19.283 -0.690 1.00 91.88 120 GLN A O 1
ATOM 1000 N N . ARG A 1 121 ? -17.491 -19.994 1.368 1.00 92.69 121 ARG A N 1
ATOM 1001 C CA . ARG A 1 121 ? -18.945 -19.834 1.168 1.00 92.69 121 ARG A CA 1
ATOM 1002 C C . ARG A 1 121 ? -19.330 -18.363 1.043 1.00 92.69 121 ARG A C 1
ATOM 1004 O O . ARG A 1 121 ? -20.167 -18.034 0.210 1.00 92.69 121 ARG A O 1
ATOM 1011 N N . PHE A 1 122 ? -18.709 -17.501 1.845 1.00 90.94 122 PHE A N 1
ATOM 1012 C CA . PHE A 1 122 ? -18.880 -16.054 1.752 1.00 90.94 122 PHE A CA 1
ATOM 1013 C C . PHE A 1 122 ? -18.262 -15.509 0.458 1.00 90.94 122 PHE A C 1
ATOM 1015 O O . PHE A 1 122 ? -18.944 -14.813 -0.289 1.00 90.94 122 PHE A O 1
ATOM 1022 N N . ASP A 1 123 ? -17.025 -15.897 0.132 1.00 91.62 123 ASP A N 1
ATOM 1023 C CA . ASP A 1 123 ? -16.338 -15.424 -1.079 1.00 91.62 123 ASP A CA 1
ATOM 1024 C C . ASP A 1 123 ? -17.054 -15.862 -2.367 1.00 91.62 123 ASP A C 1
ATOM 1026 O O . ASP A 1 123 ? -17.069 -15.122 -3.349 1.00 91.62 123 ASP A O 1
ATOM 1030 N N . ARG A 1 124 ? -17.734 -17.017 -2.364 1.00 93.62 124 ARG A N 1
ATOM 1031 C CA . ARG A 1 124 ? -18.582 -17.439 -3.486 1.00 93.62 124 ARG A CA 1
ATOM 1032 C C . ARG A 1 124 ? -19.728 -16.466 -3.749 1.00 93.62 124 ARG A C 1
ATOM 1034 O O . ARG A 1 124 ? -20.044 -16.213 -4.905 1.00 93.62 124 ARG A O 1
ATOM 1041 N N . ILE A 1 125 ? -20.347 -15.934 -2.699 1.00 94.19 125 ILE A N 1
ATOM 1042 C CA . ILE A 1 125 ? -21.449 -14.972 -2.823 1.00 94.19 125 ILE A CA 1
ATOM 1043 C C . ILE A 1 125 ? -20.897 -13.587 -3.172 1.00 94.19 125 ILE A C 1
ATOM 1045 O O . ILE A 1 125 ? -21.423 -12.922 -4.057 1.00 94.19 125 ILE A O 1
ATOM 1049 N N . PHE A 1 126 ? -19.832 -13.162 -2.493 1.00 91.62 126 PHE A N 1
ATOM 1050 C CA . PHE A 1 126 ? -19.317 -11.799 -2.591 1.00 91.62 126 PHE A CA 1
ATOM 1051 C C . PHE A 1 126 ? -18.461 -11.557 -3.845 1.00 91.62 126 PHE A C 1
ATOM 1053 O O . PHE A 1 126 ? -18.546 -10.499 -4.460 1.00 91.62 126 PHE A O 1
ATOM 1060 N N . HIS A 1 127 ? -17.655 -12.542 -4.248 1.00 91.31 127 HIS A N 1
ATOM 1061 C CA . HIS A 1 127 ? -16.741 -12.453 -5.392 1.00 91.31 127 HIS A CA 1
ATOM 1062 C C . HIS A 1 127 ? -17.124 -13.366 -6.566 1.00 91.31 127 HIS A C 1
ATOM 1064 O O . HIS A 1 127 ? -16.486 -13.296 -7.614 1.00 91.31 127 HIS A O 1
ATOM 1070 N N . GLY A 1 128 ? -18.114 -14.251 -6.412 1.00 92.25 128 GLY A N 1
ATOM 1071 C CA . GLY A 1 128 ? -18.480 -15.218 -7.454 1.00 92.25 128 GLY A CA 1
ATOM 1072 C C . GLY A 1 128 ? -17.474 -16.363 -7.628 1.00 92.25 128 GLY A C 1
ATOM 1073 O O . GLY A 1 128 ? -17.489 -17.046 -8.651 1.00 92.25 128 GLY A O 1
ATOM 1074 N N . THR A 1 129 ? -16.570 -16.586 -6.667 1.00 91.00 129 THR A N 1
ATOM 1075 C CA . THR A 1 129 ? -15.517 -17.605 -6.793 1.00 91.00 129 THR A CA 1
ATOM 1076 C C . THR A 1 129 ? -16.027 -19.002 -6.429 1.00 91.00 129 THR A C 1
ATOM 1078 O O . THR A 1 129 ? -16.608 -19.250 -5.369 1.00 91.00 129 THR A O 1
ATOM 1081 N N . ASN A 1 130 ? -15.790 -19.969 -7.315 1.00 87.38 130 ASN A N 1
ATOM 1082 C CA . ASN A 1 130 ? -16.290 -21.333 -7.121 1.00 87.38 130 ASN A CA 1
ATOM 1083 C C . ASN A 1 130 ? -15.417 -22.176 -6.180 1.00 87.38 130 ASN A C 1
ATOM 1085 O O . ASN A 1 130 ? -15.940 -23.082 -5.524 1.00 87.38 130 ASN A O 1
ATOM 1089 N N . ALA A 1 131 ? -14.126 -21.863 -6.077 1.00 87.94 131 ALA A N 1
ATOM 1090 C CA . ALA A 1 131 ? -13.158 -22.586 -5.264 1.00 87.94 131 ALA A CA 1
ATOM 1091 C C . ALA A 1 131 ? -12.096 -21.641 -4.684 1.00 87.94 131 ALA A C 1
ATOM 1093 O O . ALA A 1 131 ? -11.883 -20.542 -5.201 1.00 87.94 131 ALA A O 1
ATOM 1094 N N . GLU A 1 132 ? -11.433 -22.111 -3.625 1.00 86.75 132 GLU A N 1
ATOM 1095 C CA . GLU A 1 132 ? -10.237 -21.474 -3.069 1.00 86.75 132 GLU A CA 1
ATOM 1096 C C . GLU A 1 132 ? -9.123 -21.476 -4.127 1.00 86.75 132 GLU A C 1
ATOM 1098 O O . GLU A 1 132 ? -9.038 -22.383 -4.964 1.00 86.75 132 GLU A O 1
ATOM 1103 N N . ARG A 1 133 ? -8.251 -20.466 -4.092 1.00 86.62 133 ARG A N 1
ATOM 1104 C CA . ARG A 1 133 ? -7.046 -20.469 -4.925 1.00 86.62 133 ARG A CA 1
ATOM 1105 C C . ARG A 1 133 ? -6.145 -21.656 -4.549 1.00 86.62 133 ARG A C 1
ATOM 1107 O O . ARG A 1 133 ? -6.081 -22.018 -3.373 1.00 86.62 133 ARG A O 1
ATOM 1114 N N . PRO A 1 134 ? -5.418 -22.244 -5.516 1.00 91.88 134 PRO A N 1
ATOM 1115 C CA . PRO A 1 134 ? -4.390 -23.235 -5.219 1.00 91.88 134 PRO A CA 1
ATOM 1116 C C . PRO A 1 134 ? -3.413 -22.733 -4.149 1.00 91.88 134 PRO A C 1
ATOM 1118 O O . PRO A 1 134 ? -3.053 -21.552 -4.117 1.00 91.88 134 PRO A O 1
ATOM 1121 N N . ARG A 1 135 ? -3.010 -23.622 -3.233 1.00 90.38 135 ARG A N 1
ATOM 1122 C CA . ARG A 1 135 ? -2.272 -23.211 -2.029 1.00 90.38 135 ARG A CA 1
ATOM 1123 C C . ARG A 1 135 ? -0.884 -22.657 -2.343 1.00 90.38 135 ARG A C 1
ATOM 1125 O O . ARG A 1 135 ? -0.420 -21.760 -1.651 1.00 90.38 135 ARG A O 1
ATOM 1132 N N . ASP A 1 136 ? -0.239 -23.183 -3.370 1.00 93.94 136 ASP A N 1
ATOM 1133 C CA . ASP A 1 136 ? 1.026 -22.693 -3.912 1.00 93.94 136 ASP A CA 1
ATOM 1134 C C . ASP A 1 136 ? 0.901 -21.266 -4.466 1.00 93.94 136 ASP A C 1
ATOM 1136 O O . ASP A 1 136 ? 1.748 -20.426 -4.165 1.00 93.94 136 ASP A O 1
ATOM 1140 N N . VAL A 1 137 ? -0.184 -20.963 -5.185 1.00 92.25 137 VAL A N 1
ATOM 1141 C CA . VAL A 1 137 ? -0.482 -19.610 -5.685 1.00 92.25 137 VAL A CA 1
ATOM 1142 C C . VAL A 1 137 ? -0.720 -18.635 -4.530 1.00 92.25 137 VAL A C 1
ATOM 1144 O O . VAL A 1 137 ? -0.200 -17.519 -4.550 1.00 92.25 137 VAL A O 1
ATOM 1147 N N . GLU A 1 138 ? -1.469 -19.047 -3.504 1.00 89.50 138 GLU A N 1
ATOM 1148 C CA . GLU A 1 138 ? -1.707 -18.230 -2.307 1.00 89.50 138 GLU A CA 1
ATOM 1149 C C . GLU A 1 138 ? -0.404 -17.962 -1.539 1.00 89.50 138 GLU A C 1
ATOM 1151 O O . GLU A 1 138 ? -0.090 -16.812 -1.232 1.00 89.50 138 GLU A O 1
ATOM 1156 N N . CYS A 1 139 ? 0.399 -19.002 -1.283 1.00 92.06 139 CYS A N 1
ATOM 1157 C CA . CYS A 1 139 ? 1.695 -18.851 -0.622 1.00 92.06 139 CYS A CA 1
ATOM 1158 C C . CYS A 1 139 ? 2.636 -17.951 -1.432 1.00 92.06 139 CYS A C 1
ATOM 1160 O O . CYS A 1 139 ? 3.239 -17.049 -0.860 1.00 92.06 139 CYS A O 1
ATOM 1162 N N . GLY A 1 140 ? 2.721 -18.141 -2.752 1.00 92.38 140 GLY A N 1
ATOM 1163 C CA . GLY A 1 140 ? 3.522 -17.286 -3.627 1.00 92.38 140 GLY A CA 1
ATOM 1164 C C . GLY A 1 140 ? 3.061 -15.828 -3.605 1.00 92.38 140 GLY A C 1
ATOM 1165 O O . GLY A 1 140 ? 3.891 -14.925 -3.514 1.00 92.38 140 GLY A O 1
ATOM 1166 N N . SER A 1 141 ? 1.745 -15.592 -3.602 1.00 90.06 141 SER A N 1
ATOM 1167 C CA . SER A 1 141 ? 1.165 -14.246 -3.515 1.00 90.06 141 SER A CA 1
ATOM 1168 C C . SER A 1 141 ? 1.491 -13.572 -2.182 1.00 90.06 141 SER A C 1
ATOM 1170 O O . SER A 1 141 ? 1.903 -12.416 -2.172 1.00 90.06 141 SER A O 1
ATOM 1172 N N . LEU A 1 142 ? 1.367 -14.293 -1.061 1.00 90.12 142 LEU A N 1
ATOM 1173 C CA . LEU A 1 142 ? 1.719 -13.785 0.268 1.00 90.12 142 LEU A CA 1
ATOM 1174 C C . LEU A 1 142 ? 3.218 -13.491 0.378 1.00 90.12 142 LEU A C 1
ATOM 1176 O O . LEU A 1 142 ? 3.600 -12.420 0.844 1.00 90.12 142 LEU A O 1
ATOM 1180 N N . THR A 1 143 ? 4.079 -14.400 -0.088 1.00 92.44 143 THR A N 1
ATOM 1181 C CA . THR A 1 143 ? 5.527 -14.165 -0.101 1.00 92.44 143 THR A CA 1
ATOM 1182 C C . THR A 1 143 ? 5.876 -12.950 -0.957 1.00 92.44 143 THR A C 1
ATOM 1184 O O . THR A 1 143 ? 6.688 -12.140 -0.529 1.00 92.44 143 THR A O 1
ATOM 1187 N N . ASN A 1 144 ? 5.237 -12.759 -2.113 1.00 90.44 144 ASN A N 1
ATOM 1188 C CA . ASN A 1 144 ? 5.464 -11.569 -2.931 1.00 90.44 144 ASN A CA 1
ATOM 1189 C C . ASN A 1 144 ? 4.920 -10.283 -2.278 1.00 90.44 144 ASN A C 1
ATOM 1191 O O . ASN A 1 144 ? 5.536 -9.232 -2.403 1.00 90.44 144 ASN A O 1
ATOM 1195 N N . ALA A 1 145 ? 3.806 -10.354 -1.544 1.00 88.44 145 ALA A N 1
ATOM 1196 C CA . ALA A 1 145 ? 3.240 -9.202 -0.842 1.00 88.44 145 ALA A CA 1
ATOM 1197 C C . ALA A 1 145 ? 4.135 -8.711 0.310 1.00 88.44 145 ALA A C 1
ATOM 1199 O O . ALA A 1 145 ? 4.292 -7.509 0.492 1.00 88.44 145 ALA A O 1
ATOM 1200 N N . TYR A 1 146 ? 4.745 -9.627 1.070 1.00 88.19 146 TYR A N 1
ATOM 1201 C CA . TYR A 1 146 ? 5.627 -9.268 2.188 1.00 88.19 146 TYR A CA 1
ATOM 1202 C C . TYR A 1 146 ? 7.095 -9.110 1.785 1.00 88.19 146 TYR A C 1
ATOM 1204 O O . TYR A 1 146 ? 7.826 -8.352 2.414 1.00 88.19 146 TYR A O 1
ATOM 1212 N N . MET A 1 147 ? 7.545 -9.838 0.763 1.00 91.50 147 MET A N 1
ATOM 1213 C CA . MET A 1 147 ? 8.952 -9.944 0.368 1.00 91.50 147 MET A CA 1
ATOM 1214 C C . MET A 1 147 ? 9.157 -9.721 -1.138 1.00 91.50 147 MET A C 1
ATOM 1216 O O . MET A 1 147 ? 10.006 -10.359 -1.766 1.00 91.50 147 MET A O 1
ATOM 1220 N N . GLY A 1 148 ? 8.391 -8.802 -1.730 1.00 92.38 148 GLY A N 1
ATOM 1221 C CA . GLY A 1 148 ? 8.346 -8.600 -3.180 1.00 92.38 148 GLY A CA 1
ATOM 1222 C C . GLY A 1 148 ? 9.702 -8.337 -3.830 1.00 92.38 148 GLY A C 1
ATOM 1223 O O . GLY A 1 148 ? 9.997 -8.912 -4.874 1.00 92.38 148 GLY A O 1
ATOM 1224 N N . PHE A 1 149 ? 10.579 -7.544 -3.212 1.00 92.25 149 PHE A N 1
ATOM 1225 C CA . PHE A 1 149 ? 11.921 -7.277 -3.745 1.00 92.25 149 PHE A CA 1
ATOM 1226 C C . PHE A 1 149 ? 12.844 -8.505 -3.665 1.00 92.25 149 PHE A C 1
ATOM 1228 O O . PHE A 1 149 ? 13.576 -8.781 -4.617 1.00 92.25 149 PHE A O 1
ATOM 1235 N N . ALA A 1 150 ? 12.764 -9.301 -2.594 1.00 92.75 150 ALA A N 1
ATOM 1236 C CA . ALA A 1 150 ? 13.518 -10.553 -2.487 1.00 92.75 150 ALA A CA 1
ATOM 1237 C C . ALA A 1 150 ? 13.052 -11.602 -3.509 1.00 92.75 150 ALA A C 1
ATOM 1239 O O . ALA A 1 150 ? 13.876 -12.227 -4.178 1.00 92.75 150 ALA A O 1
ATOM 1240 N N . VAL A 1 151 ? 11.735 -11.754 -3.689 1.00 93.69 151 VAL A N 1
ATOM 1241 C CA . VAL A 1 151 ? 11.161 -12.601 -4.749 1.00 93.69 151 VAL A CA 1
ATOM 1242 C C . VAL A 1 151 ? 11.593 -12.097 -6.124 1.00 93.69 151 VAL A C 1
ATOM 1244 O O . VAL A 1 151 ? 11.996 -12.884 -6.979 1.00 93.69 151 VAL A O 1
ATOM 1247 N N . SER A 1 152 ? 11.582 -10.779 -6.318 1.00 93.50 152 SER A N 1
ATOM 1248 C CA . SER A 1 152 ? 11.983 -10.150 -7.574 1.00 93.50 152 SER A CA 1
ATOM 1249 C C . SER A 1 152 ? 13.443 -10.421 -7.919 1.00 93.50 152 SER A C 1
ATOM 1251 O O . SER A 1 152 ? 13.726 -10.708 -9.075 1.00 93.50 152 SER A O 1
ATOM 1253 N N . LYS A 1 153 ? 14.360 -10.440 -6.944 1.00 93.25 153 LYS A N 1
ATOM 1254 C CA . LYS A 1 153 ? 15.756 -10.848 -7.177 1.00 93.25 153 LYS A CA 1
ATOM 1255 C C . LYS A 1 153 ? 15.858 -12.242 -7.803 1.00 93.25 153 LYS A C 1
ATOM 1257 O O . LYS A 1 153 ? 16.592 -12.441 -8.769 1.00 93.25 153 LYS A O 1
ATOM 1262 N N . LEU A 1 154 ? 15.100 -13.205 -7.275 1.00 93.12 154 LEU A N 1
ATOM 1263 C CA . LEU A 1 154 ? 15.059 -14.569 -7.811 1.00 93.12 154 LEU A CA 1
ATOM 1264 C C . LEU A 1 154 ? 14.409 -14.617 -9.198 1.00 93.12 154 LEU A C 1
ATOM 1266 O O . LEU A 1 154 ? 14.883 -15.342 -10.071 1.00 93.12 154 LEU A O 1
ATOM 1270 N N . TYR A 1 155 ? 13.343 -13.840 -9.398 1.00 92.00 155 TYR A N 1
ATOM 1271 C CA . TYR A 1 155 ? 12.661 -13.712 -10.682 1.00 92.00 155 TYR A CA 1
ATOM 1272 C C . TYR A 1 155 ? 13.599 -13.167 -11.765 1.00 92.00 155 TYR A C 1
ATOM 1274 O O . TYR A 1 155 ? 13.741 -13.797 -12.810 1.00 92.00 155 TYR A O 1
ATOM 1282 N N . ILE A 1 156 ? 14.290 -12.058 -11.484 1.00 90.50 156 ILE A N 1
ATOM 1283 C CA . ILE A 1 156 ? 15.222 -11.399 -12.408 1.00 90.50 156 ILE A CA 1
ATOM 1284 C C . ILE A 1 156 ? 16.327 -12.371 -12.814 1.00 90.50 156 ILE A C 1
ATOM 1286 O O . ILE A 1 156 ? 16.510 -12.632 -13.998 1.00 90.50 156 ILE A O 1
ATOM 1290 N N . LYS A 1 157 ? 16.984 -12.999 -11.827 1.00 89.44 157 LYS A N 1
ATOM 1291 C CA . LYS A 1 157 ? 18.064 -13.970 -12.058 1.00 89.44 157 LYS A CA 1
ATOM 1292 C C . LYS A 1 157 ? 17.643 -15.147 -12.942 1.00 89.44 157 LYS A C 1
ATOM 1294 O O . LYS A 1 157 ? 18.486 -15.738 -13.611 1.00 89.44 157 LYS A O 1
ATOM 1299 N N . LYS A 1 158 ? 16.369 -15.544 -12.892 1.00 89.94 158 LYS A N 1
ATOM 1300 C CA . LYS A 1 158 ? 15.873 -16.730 -13.596 1.00 89.94 158 LYS A CA 1
ATOM 1301 C C . LYS A 1 158 ? 15.278 -16.424 -14.969 1.00 89.94 158 LYS A C 1
ATOM 1303 O O . LYS A 1 158 ? 15.411 -17.258 -15.860 1.00 89.94 158 LYS A O 1
ATOM 1308 N N . TYR A 1 159 ? 14.573 -15.306 -15.115 1.00 84.12 159 TYR A N 1
ATOM 1309 C CA . TYR A 1 159 ? 13.687 -15.079 -16.260 1.00 84.12 159 TYR A CA 1
ATOM 1310 C C . TYR A 1 159 ? 14.034 -13.855 -17.097 1.00 84.12 159 TYR A C 1
ATOM 1312 O O . TYR A 1 159 ? 13.482 -13.718 -18.185 1.00 84.12 159 TYR A O 1
ATOM 1320 N N . PHE A 1 160 ? 14.890 -12.958 -16.612 1.00 76.12 160 PHE A N 1
ATOM 1321 C CA . PHE A 1 160 ? 15.055 -11.665 -17.257 1.00 76.12 160 PHE A CA 1
ATOM 1322 C C . PHE A 1 160 ? 16.285 -11.629 -18.168 1.00 76.12 160 PHE A C 1
ATOM 1324 O O . PHE A 1 160 ? 17.399 -11.910 -17.733 1.00 76.12 160 PHE A O 1
ATOM 1331 N N . ASP A 1 161 ? 16.053 -11.304 -19.441 1.00 80.94 161 ASP A N 1
ATOM 1332 C CA . ASP A 1 161 ? 17.068 -11.135 -20.487 1.00 80.94 161 ASP A CA 1
ATOM 1333 C C . ASP A 1 161 ? 17.468 -9.654 -20.569 1.00 80.94 161 ASP A C 1
ATOM 1335 O O . ASP A 1 161 ? 16.623 -8.788 -20.811 1.00 80.94 161 ASP A O 1
ATOM 1339 N N . GLU A 1 162 ? 18.754 -9.352 -20.379 1.00 79.56 162 GLU A N 1
ATOM 1340 C CA . GLU A 1 162 ? 19.279 -7.980 -20.435 1.00 79.56 162 GLU A CA 1
ATOM 1341 C C . GLU A 1 162 ? 19.029 -7.306 -21.794 1.00 79.56 162 GLU A C 1
ATOM 1343 O O . GLU A 1 162 ? 18.795 -6.098 -21.851 1.00 79.56 162 GLU A O 1
ATOM 1348 N N . ASN A 1 163 ? 19.005 -8.066 -22.893 1.00 79.50 163 ASN A N 1
ATOM 1349 C CA . ASN A 1 163 ? 18.730 -7.498 -24.214 1.00 79.50 163 ASN A CA 1
ATOM 1350 C C . ASN A 1 163 ? 17.271 -7.041 -24.334 1.00 79.50 163 ASN A C 1
ATOM 1352 O O . ASN A 1 163 ? 17.000 -5.948 -24.832 1.00 79.50 163 ASN A O 1
ATOM 1356 N N . ALA A 1 164 ? 16.335 -7.839 -23.810 1.00 79.31 164 ALA A N 1
ATOM 1357 C CA . ALA A 1 164 ? 14.916 -7.488 -23.772 1.00 79.31 164 ALA A CA 1
ATOM 1358 C C . ALA A 1 164 ? 14.660 -6.224 -22.930 1.00 79.31 164 ALA A C 1
ATOM 1360 O O . ALA A 1 164 ? 13.802 -5.408 -23.276 1.00 79.31 164 ALA A O 1
ATOM 1361 N N . LEU A 1 165 ? 15.428 -6.034 -21.849 1.00 80.88 165 LEU A N 1
ATOM 1362 C CA . LEU A 1 165 ? 15.369 -4.823 -21.031 1.00 80.88 165 LEU A CA 1
ATOM 1363 C C . LEU A 1 165 ? 15.784 -3.585 -21.826 1.00 80.88 165 LEU A C 1
ATOM 1365 O O . LEU A 1 165 ? 15.065 -2.588 -21.814 1.00 80.88 165 LEU A O 1
ATOM 1369 N N . ASN A 1 166 ? 16.914 -3.650 -22.530 1.00 85.75 166 ASN A N 1
ATOM 1370 C CA . ASN A 1 166 ? 17.436 -2.509 -23.282 1.00 85.75 166 ASN A CA 1
ATOM 1371 C C . ASN A 1 166 ? 16.462 -2.050 -24.378 1.00 85.75 166 ASN A C 1
ATOM 1373 O O . ASN A 1 166 ? 16.206 -0.854 -24.515 1.00 85.75 166 ASN A O 1
ATOM 1377 N N . GLU A 1 167 ? 15.850 -2.990 -25.102 1.00 85.56 167 GLU A N 1
ATOM 1378 C CA . GLU A 1 167 ? 14.814 -2.674 -26.093 1.00 85.56 167 GLU A CA 1
ATOM 1379 C C . GLU A 1 167 ? 13.540 -2.093 -25.456 1.00 85.56 167 GLU A C 1
ATOM 1381 O O . GLU A 1 167 ? 12.936 -1.160 -25.993 1.00 85.56 167 GLU A O 1
ATOM 1386 N N . SER A 1 168 ? 13.143 -2.598 -24.282 1.00 85.38 168 SER A N 1
ATOM 1387 C CA . SER A 1 168 ? 12.012 -2.047 -23.522 1.00 85.38 168 SER A CA 1
ATOM 1388 C C . SER A 1 168 ? 12.286 -0.613 -23.056 1.00 85.38 168 SER A C 1
ATOM 1390 O O . SER A 1 168 ? 11.399 0.239 -23.124 1.00 85.38 168 SER A O 1
ATOM 1392 N N . ILE A 1 169 ? 13.516 -0.330 -22.613 1.00 87.56 169 ILE A N 1
ATOM 1393 C CA . ILE A 1 169 ? 13.962 1.010 -22.214 1.00 87.56 169 ILE A CA 1
ATOM 1394 C C . ILE A 1 169 ? 13.889 1.972 -23.402 1.00 87.56 169 ILE A C 1
ATOM 1396 O O . ILE A 1 169 ? 13.363 3.072 -23.251 1.00 87.56 169 ILE A O 1
ATOM 1400 N N . GLU A 1 170 ? 14.358 1.566 -24.588 1.00 89.06 170 GLU A N 1
ATOM 1401 C CA . GLU A 1 170 ? 14.251 2.383 -25.807 1.00 89.06 170 GLU A CA 1
ATOM 1402 C C . GLU A 1 170 ? 12.788 2.747 -26.100 1.00 89.06 170 GLU A C 1
ATOM 1404 O O . GLU A 1 170 ? 12.465 3.915 -26.314 1.00 89.06 170 GLU A O 1
ATOM 1409 N N . MET A 1 171 ? 11.883 1.765 -26.049 1.00 89.12 171 MET A N 1
ATOM 1410 C CA . MET A 1 171 ? 10.458 1.987 -26.296 1.00 89.12 171 MET A CA 1
ATOM 1411 C C . MET A 1 171 ? 9.832 2.958 -25.285 1.00 89.12 171 MET A C 1
ATOM 1413 O O . MET A 1 171 ? 9.122 3.882 -25.682 1.00 89.12 171 MET A O 1
ATOM 1417 N N . ILE A 1 172 ? 10.095 2.773 -23.990 1.00 87.81 172 ILE A N 1
ATOM 1418 C CA . ILE A 1 172 ? 9.534 3.627 -22.932 1.00 87.81 172 ILE A CA 1
ATOM 1419 C C . ILE A 1 172 ? 10.087 5.054 -23.038 1.00 87.81 172 ILE A C 1
ATOM 1421 O O . ILE A 1 172 ? 9.315 6.009 -22.935 1.00 87.81 172 ILE A O 1
ATOM 1425 N N . ASN A 1 173 ? 11.381 5.209 -23.335 1.00 88.56 173 ASN A N 1
ATOM 1426 C CA . ASN A 1 173 ? 11.990 6.516 -23.589 1.00 88.56 173 ASN A CA 1
ATOM 1427 C C . ASN A 1 173 ? 11.334 7.217 -24.787 1.00 88.56 173 ASN A C 1
ATOM 1429 O O . ASN A 1 173 ? 11.050 8.412 -24.721 1.00 88.56 173 ASN A O 1
ATOM 1433 N N . ASN A 1 174 ? 11.046 6.487 -25.870 1.00 89.94 174 ASN A N 1
ATOM 1434 C CA . ASN A 1 174 ? 10.361 7.054 -27.032 1.00 89.94 174 ASN A CA 1
ATOM 1435 C C . ASN A 1 174 ? 8.954 7.544 -26.668 1.00 89.94 174 ASN A C 1
ATOM 1437 O O . ASN A 1 174 ? 8.604 8.673 -26.998 1.00 89.94 174 ASN A O 1
ATOM 1441 N N . ILE A 1 175 ? 8.176 6.744 -25.928 1.00 87.06 175 ILE A N 1
ATOM 1442 C CA . ILE A 1 175 ? 6.837 7.136 -25.455 1.00 87.06 175 ILE A CA 1
ATOM 1443 C C . ILE A 1 175 ? 6.913 8.403 -24.593 1.00 87.06 175 ILE A C 1
ATOM 1445 O O . ILE A 1 175 ? 6.105 9.318 -24.761 1.00 87.06 175 ILE A O 1
ATOM 1449 N N . GLN A 1 176 ? 7.889 8.479 -23.687 1.00 83.88 176 GLN A N 1
ATOM 1450 C CA . GLN A 1 176 ? 8.076 9.643 -22.825 1.00 83.88 176 GLN A CA 1
ATOM 1451 C C . GLN A 1 176 ? 8.431 10.899 -23.629 1.00 83.88 176 GLN A C 1
ATOM 1453 O O . GLN A 1 176 ? 7.833 11.951 -23.407 1.00 83.88 176 GLN A O 1
ATOM 1458 N N . ASN A 1 177 ? 9.375 10.794 -24.565 1.00 87.12 177 ASN A N 1
ATOM 1459 C CA . ASN A 1 177 ? 9.784 11.917 -25.405 1.00 87.12 177 ASN A CA 1
ATOM 1460 C C . ASN A 1 177 ? 8.613 12.432 -26.245 1.00 87.12 177 ASN A C 1
ATOM 1462 O O . ASN A 1 177 ? 8.339 13.630 -26.230 1.00 87.12 177 ASN A O 1
ATOM 1466 N N . THR A 1 178 ? 7.849 11.534 -26.874 1.00 88.06 178 THR A N 1
ATOM 1467 C CA . THR A 1 178 ? 6.644 11.911 -27.625 1.00 88.06 178 THR A CA 1
ATOM 1468 C C . THR A 1 178 ? 5.599 12.578 -26.728 1.00 88.06 178 THR A C 1
ATOM 1470 O O . THR A 1 178 ? 4.981 13.560 -27.128 1.00 88.06 178 THR A O 1
ATOM 1473 N N . PHE A 1 179 ? 5.414 12.113 -25.489 1.00 84.06 179 PHE A N 1
ATOM 1474 C CA . PHE A 1 179 ? 4.507 12.773 -24.546 1.00 84.06 179 PHE A CA 1
ATOM 1475 C C . PHE A 1 179 ? 4.961 14.200 -24.197 1.00 84.06 179 PHE A C 1
ATOM 1477 O O . PHE A 1 179 ? 4.136 15.112 -24.150 1.00 84.06 179 PHE A O 1
ATOM 1484 N N . LEU A 1 180 ? 6.264 14.418 -23.989 1.00 82.81 180 LEU A N 1
ATOM 1485 C CA . LEU A 1 180 ? 6.823 15.751 -23.738 1.00 82.81 180 LEU A CA 1
ATOM 1486 C C . LEU A 1 180 ? 6.674 16.679 -24.955 1.00 82.81 180 LEU A C 1
ATOM 1488 O O . LEU A 1 180 ? 6.355 17.856 -24.789 1.00 82.81 180 LEU A O 1
ATOM 1492 N N . GLU A 1 181 ? 6.855 16.159 -26.169 1.00 87.06 181 GLU A N 1
ATOM 1493 C CA . GLU A 1 181 ? 6.594 16.890 -27.416 1.00 87.06 181 GLU A CA 1
ATOM 1494 C C . GLU A 1 181 ? 5.118 17.306 -27.512 1.00 87.06 181 GLU A C 1
ATOM 1496 O O . GLU A 1 181 ? 4.822 18.493 -27.667 1.00 87.06 181 GLU A O 1
ATOM 1501 N N . MET A 1 182 ? 4.187 16.370 -27.292 1.00 85.56 182 MET A N 1
ATOM 1502 C CA . MET A 1 182 ? 2.744 16.647 -27.282 1.00 85.56 182 MET A CA 1
ATOM 1503 C C . MET A 1 182 ? 2.346 17.683 -26.220 1.00 85.56 182 MET A C 1
ATOM 1505 O O . MET A 1 182 ? 1.487 18.533 -26.467 1.00 85.56 182 MET A O 1
ATOM 1509 N N . LEU A 1 183 ? 2.958 17.637 -25.032 1.00 82.62 183 LEU A N 1
ATOM 1510 C CA . LEU A 1 183 ? 2.729 18.631 -23.980 1.00 82.62 183 LEU A CA 1
ATOM 1511 C C . LEU A 1 183 ? 3.192 20.028 -24.401 1.00 82.62 183 LEU A C 1
ATOM 1513 O O . LEU A 1 183 ? 2.484 21.006 -24.148 1.00 82.62 183 LEU A O 1
ATOM 1517 N N . ASN A 1 184 ? 4.346 20.135 -25.060 1.00 83.62 184 ASN A N 1
ATOM 1518 C CA . ASN A 1 184 ? 4.859 21.413 -25.550 1.00 83.62 184 ASN A CA 1
ATOM 1519 C C . ASN A 1 184 ? 3.941 22.019 -26.624 1.00 83.62 184 ASN A C 1
ATOM 1521 O O . ASN A 1 184 ? 3.631 23.214 -26.564 1.00 83.62 184 ASN A O 1
ATOM 1525 N N . GLU A 1 185 ? 3.452 21.192 -27.551 1.00 88.50 185 GLU A N 1
ATOM 1526 C CA . GLU A 1 185 ? 2.546 21.595 -28.636 1.00 88.50 185 GLU A CA 1
ATOM 1527 C C . GLU A 1 185 ? 1.113 21.905 -28.166 1.00 88.50 185 GLU A C 1
ATOM 1529 O O . GLU A 1 185 ? 0.372 22.615 -28.847 1.00 88.50 185 GLU A O 1
ATOM 1534 N N . SER A 1 186 ? 0.711 21.411 -26.991 1.00 86.81 186 SER A N 1
ATOM 1535 C CA . SER A 1 186 ? -0.648 21.549 -26.455 1.00 86.81 186 SER A CA 1
ATOM 1536 C C . SER A 1 186 ? -1.095 23.011 -26.322 1.00 86.81 186 SER A C 1
ATOM 1538 O O . SER A 1 186 ? -0.605 23.749 -25.478 1.00 86.81 186 SER A O 1
ATOM 1540 N N . THR A 1 187 ? -2.081 23.470 -27.088 1.00 89.50 187 THR A N 1
ATOM 1541 C CA . THR A 1 187 ? -2.497 24.889 -27.059 1.00 89.50 187 THR A CA 1
ATOM 1542 C C . THR A 1 187 ? -3.418 25.262 -25.896 1.00 89.50 187 THR A C 1
ATOM 1544 O O . THR A 1 187 ? -3.678 26.443 -25.691 1.00 89.50 187 THR A O 1
ATOM 1547 N N . TRP A 1 188 ? -3.942 24.284 -25.155 1.00 88.94 188 TRP A N 1
ATOM 1548 C CA . TRP A 1 188 ? -4.910 24.516 -24.075 1.00 88.94 188 TRP A CA 1
ATOM 1549 C C . TRP A 1 188 ? -4.264 24.639 -22.685 1.00 88.94 188 TRP A C 1
ATOM 1551 O O . TRP A 1 188 ? -4.960 24.965 -21.728 1.00 88.94 188 TRP A O 1
ATOM 1561 N N . MET A 1 189 ? -2.953 24.387 -22.567 1.00 81.12 189 MET A N 1
ATOM 1562 C CA . MET A 1 189 ? -2.192 24.485 -21.315 1.00 81.12 189 MET A CA 1
ATOM 1563 C C . MET A 1 189 ? -1.237 25.686 -21.320 1.00 81.12 189 MET A C 1
ATOM 1565 O O . MET A 1 189 ? -0.569 25.960 -22.321 1.00 81.12 189 MET A O 1
ATOM 1569 N N . ASP A 1 190 ? -1.091 26.335 -20.167 1.00 81.12 190 ASP A N 1
ATOM 1570 C CA . ASP A 1 190 ? -0.108 27.401 -19.962 1.00 81.12 190 ASP A CA 1
ATOM 1571 C C . ASP A 1 190 ? 1.317 26.850 -19.811 1.00 81.12 190 ASP A C 1
ATOM 1573 O O . ASP A 1 190 ? 1.527 25.743 -19.312 1.00 81.12 190 ASP A O 1
ATOM 1577 N N . ALA A 1 191 ? 2.321 27.644 -20.197 1.00 76.44 191 ALA A N 1
ATOM 1578 C CA . ALA A 1 191 ? 3.732 27.239 -20.182 1.00 76.44 191 ALA A CA 1
ATOM 1579 C C . ALA A 1 191 ? 4.236 26.798 -18.794 1.00 76.44 191 ALA A C 1
ATOM 1581 O O . ALA A 1 191 ? 5.006 25.847 -18.695 1.00 76.44 191 ALA A O 1
ATOM 1582 N N . GLU A 1 192 ? 3.758 27.428 -17.717 1.00 71.75 192 GLU A N 1
ATOM 1583 C CA . GLU A 1 192 ? 4.102 27.057 -16.334 1.00 71.75 192 GLU A CA 1
ATOM 1584 C C . GLU A 1 192 ? 3.612 25.644 -15.964 1.00 71.75 192 GLU A C 1
ATOM 1586 O O . GLU A 1 192 ? 4.223 24.953 -15.149 1.00 71.75 192 GLU A O 1
ATOM 1591 N N . SER A 1 193 ? 2.543 25.177 -16.616 1.00 64.56 193 SER A N 1
ATOM 1592 C CA . SER A 1 193 ? 1.969 23.845 -16.406 1.00 64.56 193 SER A CA 1
ATOM 1593 C C . SER A 1 193 ? 2.609 22.762 -17.284 1.00 64.56 193 SER A C 1
ATOM 1595 O O . SER A 1 193 ? 2.332 21.580 -17.083 1.00 64.56 193 SER A O 1
ATOM 1597 N N . LYS A 1 194 ? 3.441 23.137 -18.268 1.00 65.00 194 LYS A N 1
ATOM 1598 C CA . LYS A 1 194 ? 3.825 22.257 -19.386 1.00 65.00 194 LYS A CA 1
ATOM 1599 C C . LYS A 1 194 ? 5.069 21.393 -19.206 1.00 65.00 194 LYS A C 1
ATOM 1601 O O . LYS A 1 194 ? 5.264 20.502 -20.022 1.00 65.00 194 LYS A O 1
ATOM 1606 N N . ALA A 1 195 ? 5.885 21.554 -18.166 1.00 61.09 195 ALA A N 1
ATOM 1607 C CA . ALA A 1 195 ? 6.992 20.615 -17.963 1.00 61.09 195 ALA A CA 1
ATOM 1608 C C . ALA A 1 195 ? 7.495 20.554 -16.518 1.00 61.09 195 ALA A C 1
ATOM 1610 O O . ALA A 1 195 ? 8.089 21.496 -15.996 1.00 61.09 195 ALA A O 1
ATOM 1611 N N . LYS A 1 196 ? 7.360 19.373 -15.914 1.00 65.12 196 LYS A N 1
ATOM 1612 C CA . LYS A 1 196 ? 8.271 18.878 -14.878 1.00 65.12 196 LYS A CA 1
ATOM 1613 C C . LYS A 1 196 ? 8.791 17.534 -15.364 1.00 65.12 196 LYS A C 1
ATOM 1615 O O . LYS A 1 196 ? 7.989 16.669 -15.708 1.00 65.12 196 LYS A O 1
ATOM 1620 N N . THR A 1 197 ? 10.112 17.374 -15.412 1.00 70.94 197 THR A N 1
ATOM 1621 C CA . THR A 1 197 ? 10.758 16.105 -15.766 1.00 70.94 197 THR A CA 1
ATOM 1622 C C . THR A 1 197 ? 10.136 14.974 -14.951 1.00 70.94 197 THR A C 1
ATOM 1624 O O . THR A 1 197 ? 10.017 15.078 -13.728 1.00 70.94 197 THR A O 1
ATOM 1627 N N . MET A 1 198 ? 9.684 13.933 -15.645 1.00 77.44 198 MET A N 1
ATOM 1628 C CA . MET A 1 198 ? 9.074 12.756 -15.040 1.00 77.44 198 MET A CA 1
ATOM 1629 C C . MET A 1 198 ? 10.161 11.706 -14.816 1.00 77.44 198 MET A C 1
ATOM 1631 O O . MET A 1 198 ? 10.889 11.360 -15.746 1.00 77.44 198 MET A O 1
ATOM 1635 N N . ASN A 1 199 ? 10.287 11.225 -13.584 1.00 82.88 199 ASN A N 1
ATOM 1636 C CA . ASN A 1 199 ? 11.237 10.169 -13.247 1.00 82.88 199 ASN A CA 1
ATOM 1637 C C . ASN A 1 199 ? 10.751 8.827 -13.806 1.00 82.88 199 ASN A C 1
ATOM 1639 O O . ASN A 1 199 ? 9.544 8.598 -13.920 1.00 82.88 199 ASN A O 1
ATOM 1643 N N . GLN A 1 200 ? 11.683 7.927 -14.118 1.00 85.06 200 GLN A N 1
ATOM 1644 C CA . GLN A 1 200 ? 11.356 6.612 -14.658 1.00 85.06 200 GLN A CA 1
ATOM 1645 C C . GLN A 1 200 ? 12.089 5.488 -13.941 1.00 85.06 200 GLN A C 1
ATOM 1647 O O . GLN A 1 200 ? 13.286 5.580 -13.681 1.00 85.06 200 GLN A O 1
ATOM 1652 N N . HIS A 1 201 ? 11.365 4.403 -13.692 1.00 89.31 201 HIS A N 1
ATOM 1653 C CA . HIS A 1 201 ? 11.904 3.136 -13.219 1.00 89.31 201 HIS A CA 1
ATOM 1654 C C . HIS A 1 201 ? 11.472 2.028 -14.171 1.00 89.31 201 HIS A C 1
ATOM 1656 O O . HIS A 1 201 ? 10.281 1.791 -14.347 1.00 89.31 201 HIS A O 1
ATOM 1662 N N . ILE A 1 202 ? 12.429 1.369 -14.816 1.00 89.50 202 ILE A N 1
ATOM 1663 C CA . ILE A 1 202 ? 12.167 0.376 -15.862 1.00 89.50 202 ILE A CA 1
ATOM 1664 C C . ILE A 1 202 ? 12.899 -0.912 -15.500 1.00 89.50 202 ILE A C 1
ATOM 1666 O O . ILE A 1 202 ? 14.092 -0.891 -15.213 1.00 89.50 202 ILE A O 1
ATOM 1670 N N . GLY A 1 203 ? 12.185 -2.032 -15.479 1.00 90.56 203 GLY A N 1
ATOM 1671 C CA . GLY A 1 203 ? 12.719 -3.324 -15.070 1.00 90.56 203 GLY A CA 1
ATOM 1672 C C . GLY A 1 203 ? 12.850 -3.429 -13.553 1.00 90.56 203 GLY A C 1
ATOM 1673 O O . GLY A 1 203 ? 11.877 -3.732 -12.859 1.00 90.56 203 GLY A O 1
ATOM 1674 N N . TYR A 1 204 ? 14.060 -3.222 -13.040 1.00 90.75 204 TYR A N 1
ATOM 1675 C CA . TYR A 1 204 ? 14.407 -3.409 -11.631 1.00 90.75 204 TYR A CA 1
ATOM 1676 C C . TYR A 1 204 ? 15.541 -2.472 -11.181 1.00 90.75 204 TYR A C 1
ATOM 1678 O O . TYR A 1 204 ? 16.320 -2.024 -12.018 1.00 90.75 204 TYR A O 1
ATOM 1686 N N . PRO A 1 205 ? 15.681 -2.188 -9.871 1.00 89.56 205 PRO A N 1
ATOM 1687 C CA . PRO A 1 205 ? 16.817 -1.424 -9.369 1.00 89.56 205 PRO A CA 1
ATOM 1688 C C . PRO A 1 205 ? 18.116 -2.233 -9.435 1.00 89.56 205 PRO A C 1
ATOM 1690 O O . PRO A 1 205 ? 18.143 -3.398 -9.033 1.00 89.56 205 PRO A O 1
ATOM 1693 N N . ASP A 1 206 ? 19.210 -1.577 -9.824 1.00 87.56 206 ASP A N 1
ATOM 1694 C CA . ASP A 1 206 ? 20.530 -2.185 -10.060 1.00 87.56 206 ASP A CA 1
ATOM 1695 C C . ASP A 1 206 ? 21.011 -3.114 -8.933 1.00 87.56 206 ASP A C 1
ATOM 1697 O O . ASP A 1 206 ? 21.587 -4.174 -9.186 1.00 87.56 206 ASP A O 1
ATOM 1701 N N . TYR A 1 207 ? 20.738 -2.767 -7.669 1.00 87.62 207 TYR A N 1
ATOM 1702 C CA . TYR A 1 207 ? 21.189 -3.563 -6.524 1.00 87.62 207 TYR A CA 1
ATOM 1703 C C . TYR A 1 207 ? 20.597 -4.984 -6.501 1.00 87.62 207 TYR A C 1
ATOM 1705 O O . TYR A 1 207 ? 21.228 -5.890 -5.950 1.00 87.62 207 TYR A O 1
ATOM 1713 N N . LEU A 1 208 ? 19.431 -5.220 -7.120 1.00 89.94 208 LEU A N 1
ATOM 1714 C CA . LEU A 1 208 ? 18.860 -6.566 -7.239 1.00 89.94 208 LEU A CA 1
ATOM 1715 C C . LEU A 1 208 ? 19.612 -7.437 -8.249 1.00 89.94 208 LEU A C 1
ATOM 1717 O O . LEU A 1 208 ? 19.636 -8.653 -8.068 1.00 89.94 208 LEU A O 1
ATOM 1721 N N . GLY A 1 209 ? 20.233 -6.829 -9.264 1.00 85.50 209 GLY A N 1
ATOM 1722 C CA . GLY A 1 209 ? 21.086 -7.527 -10.230 1.00 85.50 209 GLY A CA 1
ATOM 1723 C C . GLY A 1 209 ? 22.460 -7.901 -9.666 1.00 85.50 209 GLY A C 1
ATOM 1724 O O . GLY A 1 209 ? 23.116 -8.799 -10.182 1.00 85.50 209 GLY A O 1
ATOM 1725 N N . SER A 1 210 ? 22.894 -7.250 -8.582 1.00 85.88 210 SER A N 1
ATOM 1726 C CA . SER A 1 210 ? 24.168 -7.547 -7.916 1.00 85.88 210 SER A CA 1
ATOM 1727 C C . SER A 1 210 ? 24.061 -8.740 -6.959 1.00 85.88 210 SER A C 1
ATOM 1729 O O . SER A 1 210 ? 23.000 -8.979 -6.392 1.00 85.88 210 SER A O 1
ATOM 1731 N N . ASP A 1 211 ? 25.156 -9.448 -6.666 1.00 86.81 211 ASP A N 1
ATOM 1732 C CA . ASP A 1 211 ? 25.171 -10.481 -5.609 1.00 86.81 211 ASP A CA 1
ATOM 1733 C C . ASP A 1 211 ? 25.147 -9.893 -4.180 1.00 86.81 211 ASP A C 1
ATOM 1735 O O . ASP A 1 211 ? 24.935 -10.616 -3.206 1.00 86.81 211 ASP A O 1
ATOM 1739 N N . ASN A 1 212 ? 25.308 -8.574 -4.028 1.00 90.31 212 ASN A N 1
ATOM 1740 C CA . ASN A 1 212 ? 25.287 -7.897 -2.734 1.00 90.31 212 ASN A CA 1
ATOM 1741 C C . ASN A 1 212 ? 23.844 -7.698 -2.234 1.00 90.31 212 ASN A C 1
ATOM 1743 O O . ASN A 1 212 ? 23.053 -6.980 -2.844 1.00 90.31 212 ASN A O 1
ATOM 1747 N N . ASN A 1 213 ? 23.508 -8.298 -1.089 1.00 90.00 213 ASN A N 1
ATOM 1748 C CA . ASN A 1 213 ? 22.172 -8.208 -0.485 1.00 90.00 213 ASN A CA 1
ATOM 1749 C C . ASN A 1 213 ? 22.038 -7.130 0.594 1.00 90.00 213 ASN A C 1
ATOM 1751 O O . ASN A 1 213 ? 20.931 -6.904 1.068 1.00 90.00 213 ASN A O 1
ATOM 1755 N N . THR A 1 214 ? 23.115 -6.429 0.951 1.00 91.69 214 THR A N 1
ATOM 1756 C CA . THR A 1 214 ? 23.134 -5.494 2.093 1.00 91.69 214 THR A CA 1
ATOM 1757 C C . THR A 1 214 ? 22.003 -4.465 2.033 1.00 91.69 214 THR A C 1
ATOM 1759 O O . THR A 1 214 ? 21.347 -4.199 3.035 1.00 91.69 214 THR A O 1
ATOM 1762 N N . LYS A 1 215 ? 21.742 -3.884 0.853 1.00 88.38 215 LYS A N 1
ATOM 1763 C CA . LYS A 1 215 ? 20.654 -2.909 0.677 1.00 88.38 215 LYS A CA 1
ATOM 1764 C C . LYS A 1 215 ? 19.285 -3.545 0.931 1.00 88.38 215 LYS A C 1
ATOM 1766 O O . LYS A 1 215 ? 18.514 -3.008 1.713 1.00 88.38 215 LYS A O 1
ATOM 1771 N N . LEU A 1 216 ? 19.034 -4.707 0.331 1.00 88.94 216 LEU A N 1
ATOM 1772 C CA . LEU A 1 216 ? 17.785 -5.450 0.483 1.00 88.94 216 LEU A CA 1
ATOM 1773 C C . LEU A 1 216 ? 17.543 -5.864 1.944 1.00 88.94 216 LEU A C 1
ATOM 1775 O O . LEU A 1 216 ? 16.442 -5.706 2.458 1.00 88.94 216 LEU A O 1
ATOM 1779 N N . GLU A 1 217 ? 18.574 -6.368 2.622 1.00 90.75 217 GLU A N 1
ATOM 1780 C CA . GLU A 1 217 ? 18.509 -6.760 4.035 1.00 90.75 217 GLU A CA 1
ATOM 1781 C C . GLU A 1 217 ? 18.216 -5.561 4.943 1.00 90.75 217 GLU A C 1
ATOM 1783 O O . GLU A 1 217 ? 17.364 -5.655 5.825 1.00 90.75 217 GLU A O 1
ATOM 1788 N N . ASN A 1 218 ? 18.863 -4.419 4.691 1.00 88.69 218 ASN A N 1
ATOM 1789 C CA . ASN A 1 218 ? 18.599 -3.181 5.422 1.00 88.69 218 ASN A CA 1
ATOM 1790 C C . ASN A 1 218 ? 17.168 -2.674 5.202 1.00 88.69 218 ASN A C 1
ATOM 1792 O O . ASN A 1 218 ? 16.524 -2.264 6.167 1.00 88.69 218 ASN A O 1
ATOM 1796 N N . ASP A 1 219 ? 16.663 -2.737 3.968 1.00 85.62 219 ASP A N 1
ATOM 1797 C CA . ASP A 1 219 ? 15.304 -2.302 3.634 1.00 85.62 219 ASP A CA 1
ATOM 1798 C C . ASP A 1 219 ? 14.247 -3.168 4.353 1.00 85.62 219 ASP A C 1
ATOM 1800 O O . ASP A 1 219 ? 13.253 -2.637 4.839 1.00 85.62 219 ASP A O 1
ATOM 1804 N N . TYR A 1 220 ? 14.483 -4.478 4.520 1.00 87.25 220 TYR A N 1
ATOM 1805 C CA . TYR A 1 220 ? 13.598 -5.357 5.307 1.00 87.25 220 TYR A CA 1
ATOM 1806 C C . TYR A 1 220 ? 13.770 -5.240 6.826 1.00 87.25 220 TYR A C 1
ATOM 1808 O O . TYR A 1 220 ? 12.841 -5.550 7.574 1.00 87.25 220 TYR A O 1
ATOM 1816 N N . ALA A 1 221 ? 14.948 -4.836 7.302 1.00 86.81 221 ALA A N 1
ATOM 1817 C CA . ALA A 1 221 ? 15.183 -4.596 8.724 1.00 86.81 221 ALA A CA 1
ATOM 1818 C C . ALA A 1 221 ? 14.530 -3.290 9.207 1.00 86.81 221 ALA A C 1
ATOM 1820 O O . ALA A 1 221 ? 14.217 -3.146 10.395 1.00 86.81 221 ALA A O 1
ATOM 1821 N N . GLU A 1 222 ? 14.324 -2.336 8.301 1.00 82.38 222 GLU A N 1
ATOM 1822 C CA . GLU A 1 222 ? 13.696 -1.061 8.599 1.00 82.38 222 GLU A CA 1
ATOM 1823 C C . GLU A 1 222 ? 12.187 -1.204 8.850 1.00 82.38 222 GLU A C 1
ATOM 1825 O O . GLU A 1 222 ? 11.421 -1.714 8.037 1.00 82.38 222 GLU A O 1
ATOM 1830 N N . LYS A 1 223 ? 11.728 -0.699 10.000 1.00 78.25 223 LYS A N 1
ATOM 1831 C CA . LYS A 1 223 ? 10.299 -0.675 10.335 1.00 78.25 223 LYS A CA 1
ATOM 1832 C C . LYS A 1 223 ? 9.654 0.585 9.768 1.00 78.25 223 LYS A C 1
ATOM 1834 O O . LYS A 1 223 ? 10.162 1.676 10.007 1.00 78.25 223 LYS A O 1
ATOM 1839 N N . SER A 1 224 ? 8.466 0.475 9.169 1.00 82.06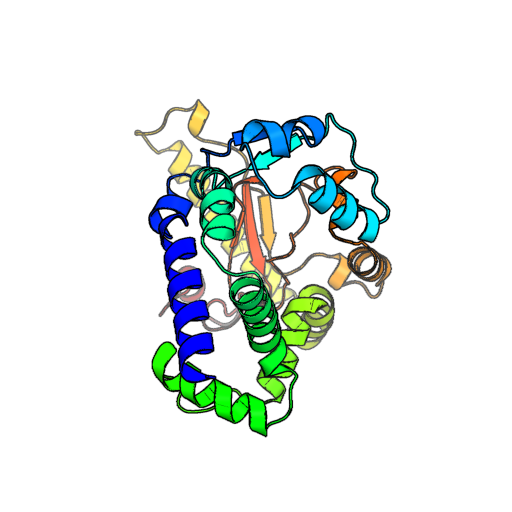 224 SER A N 1
ATOM 1840 C CA . SER A 1 224 ? 7.762 1.607 8.536 1.00 82.06 224 SER A CA 1
ATOM 1841 C C . SER A 1 224 ? 7.591 2.837 9.443 1.00 82.06 224 SER A C 1
ATOM 1843 O O . SER A 1 224 ? 7.664 3.965 8.968 1.00 82.06 224 SER A O 1
ATOM 1845 N N . PHE A 1 225 ? 7.435 2.657 10.761 1.00 89.50 225 PHE A N 1
ATOM 1846 C CA . PHE A 1 225 ? 7.355 3.774 11.716 1.00 89.50 225 PHE A CA 1
ATOM 1847 C C . PHE A 1 225 ? 8.636 4.629 11.784 1.00 89.50 225 PHE A C 1
ATOM 1849 O O . PHE A 1 225 ? 8.560 5.816 12.097 1.00 89.50 225 PHE A O 1
ATOM 1856 N N . GLN A 1 226 ? 9.809 4.058 11.488 1.00 89.38 226 GLN A N 1
ATOM 1857 C CA . GLN A 1 226 ? 11.102 4.758 11.508 1.00 89.38 226 GLN A CA 1
ATOM 1858 C C . GLN A 1 226 ? 11.242 5.763 10.361 1.00 89.38 226 GLN A C 1
ATOM 1860 O O . GLN A 1 226 ? 11.963 6.754 10.505 1.00 89.38 226 GLN A O 1
ATOM 1865 N N . LEU A 1 227 ? 10.489 5.568 9.273 1.00 89.44 227 LEU A N 1
ATOM 1866 C CA . LEU A 1 227 ? 10.505 6.444 8.101 1.00 89.44 227 LEU A CA 1
ATOM 1867 C C . LEU A 1 227 ? 10.092 7.883 8.432 1.00 89.44 227 LEU A C 1
ATOM 1869 O O . LEU A 1 227 ? 10.557 8.809 7.777 1.00 89.44 227 LEU A O 1
ATOM 1873 N N . LEU A 1 228 ? 9.299 8.101 9.490 1.00 91.81 228 LEU A N 1
ATOM 1874 C CA . LEU A 1 228 ? 8.865 9.439 9.911 1.00 91.81 228 LEU A CA 1
ATOM 1875 C C . LEU A 1 228 ? 10.034 10.404 10.180 1.00 91.81 228 LEU A C 1
ATOM 1877 O O . LEU A 1 228 ? 9.890 11.614 10.019 1.00 91.81 228 LEU A O 1
ATOM 1881 N N . ARG A 1 229 ? 11.185 9.888 10.627 1.00 91.69 229 ARG A N 1
ATOM 1882 C CA . ARG A 1 229 ? 12.375 10.696 10.954 1.00 91.69 229 ARG A CA 1
ATOM 1883 C C . ARG A 1 229 ? 13.432 10.690 9.858 1.00 91.69 229 ARG A C 1
ATOM 1885 O O . ARG A 1 229 ? 14.506 11.254 10.059 1.00 91.69 229 ARG A O 1
ATOM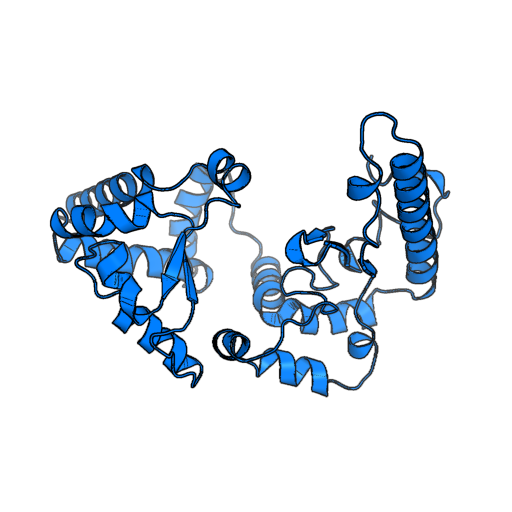 1892 N N . LYS A 1 230 ? 13.151 10.060 8.721 1.00 89.94 230 LYS A N 1
ATOM 1893 C CA . LYS A 1 230 ? 14.076 9.972 7.597 1.00 89.94 230 LYS A CA 1
ATOM 1894 C C . LYS A 1 230 ? 13.637 10.894 6.461 1.00 89.94 230 LYS A C 1
ATOM 1896 O O . LYS A 1 230 ? 12.449 11.183 6.318 1.00 89.94 230 LYS A O 1
ATOM 1901 N N . PRO A 1 231 ? 14.585 11.385 5.649 1.00 90.25 231 PRO A N 1
ATOM 1902 C CA . PRO A 1 231 ? 14.233 12.084 4.426 1.00 90.25 231 PRO A CA 1
ATOM 1903 C C . PRO A 1 231 ? 13.491 11.136 3.478 1.00 90.25 231 PRO A C 1
ATOM 1905 O O . PRO A 1 231 ? 13.802 9.948 3.401 1.00 90.25 231 PRO A O 1
ATOM 1908 N N . VAL A 1 232 ? 12.533 11.679 2.729 1.00 86.44 232 VAL A N 1
ATOM 1909 C CA . VAL A 1 232 ? 11.858 10.939 1.658 1.00 86.44 232 VAL A CA 1
ATOM 1910 C C . VAL A 1 232 ? 12.875 10.607 0.568 1.00 86.44 232 VAL A C 1
ATOM 1912 O O . VAL A 1 232 ? 13.500 11.513 0.009 1.00 86.44 232 VAL A O 1
ATOM 1915 N N . ASP A 1 233 ? 13.000 9.324 0.236 1.00 84.12 233 ASP A N 1
ATOM 1916 C CA . ASP A 1 233 ? 13.757 8.882 -0.931 1.00 84.12 233 ASP A CA 1
ATOM 1917 C C . ASP A 1 233 ? 12.954 9.168 -2.209 1.00 84.12 233 ASP A C 1
ATOM 1919 O O . ASP A 1 233 ? 12.017 8.451 -2.571 1.00 84.12 233 ASP A O 1
ATOM 1923 N N . LYS A 1 234 ? 13.311 10.265 -2.880 1.00 80.00 234 LYS A N 1
ATOM 1924 C CA . LYS A 1 234 ? 12.645 10.721 -4.108 1.00 80.00 234 LYS A CA 1
ATOM 1925 C C . LYS A 1 234 ? 12.962 9.858 -5.329 1.00 80.00 234 LYS A C 1
ATOM 1927 O O . LYS A 1 234 ? 12.220 9.942 -6.300 1.00 80.00 234 LYS A O 1
ATOM 1932 N N . ASN A 1 235 ? 14.023 9.054 -5.266 1.00 79.62 235 ASN A N 1
ATOM 1933 C CA . ASN A 1 235 ? 14.476 8.193 -6.360 1.00 79.62 235 ASN A CA 1
ATOM 1934 C C . ASN A 1 235 ? 14.246 6.705 -6.041 1.00 79.62 235 ASN A C 1
ATOM 1936 O O . ASN A 1 235 ? 14.660 5.827 -6.792 1.00 79.62 235 ASN A O 1
ATOM 1940 N N . GLY A 1 236 ? 13.616 6.405 -4.905 1.00 81.56 236 GLY A N 1
ATOM 1941 C CA . GLY A 1 236 ? 13.317 5.045 -4.491 1.00 81.56 236 GLY A CA 1
ATOM 1942 C C . GLY A 1 236 ? 12.182 4.447 -5.316 1.00 81.56 236 GLY A C 1
ATOM 1943 O O . GLY A 1 236 ? 11.187 5.115 -5.618 1.00 81.56 236 GLY A O 1
ATOM 1944 N N . TRP A 1 237 ? 12.293 3.151 -5.617 1.00 78.31 237 TRP A N 1
ATOM 1945 C CA . TRP A 1 237 ? 11.302 2.409 -6.402 1.00 78.31 237 TRP A CA 1
ATOM 1946 C C . TRP A 1 237 ? 9.908 2.395 -5.754 1.00 78.31 237 TRP A C 1
ATOM 1948 O O . TRP A 1 237 ? 8.910 2.325 -6.467 1.00 78.31 237 TRP A O 1
ATOM 1958 N N . GLY A 1 238 ? 9.821 2.613 -4.439 1.00 69.56 238 GLY A N 1
ATOM 1959 C CA . GLY A 1 238 ? 8.567 2.617 -3.685 1.00 69.56 238 GLY A CA 1
ATOM 1960 C C . GLY A 1 238 ? 8.071 1.202 -3.377 1.00 69.56 238 GLY A C 1
ATOM 1961 O O . GLY A 1 238 ? 8.494 0.232 -4.001 1.00 69.56 238 GLY A O 1
ATOM 1962 N N . ASP A 1 239 ? 7.164 1.085 -2.408 1.00 63.84 239 ASP A N 1
ATOM 1963 C CA . ASP A 1 239 ? 6.759 -0.215 -1.846 1.00 63.84 239 ASP A CA 1
ATOM 1964 C C . ASP A 1 239 ? 5.848 -1.034 -2.782 1.00 63.84 239 ASP A C 1
ATOM 1966 O O . ASP A 1 239 ? 5.748 -2.253 -2.656 1.00 63.84 239 ASP A O 1
ATOM 1970 N N . TYR A 1 240 ? 5.193 -0.385 -3.750 1.00 61.22 240 TYR A N 1
ATOM 1971 C CA . TYR A 1 240 ? 4.157 -0.997 -4.597 1.00 61.22 240 TYR A CA 1
ATOM 1972 C C . TYR A 1 240 ? 4.661 -1.521 -5.952 1.00 61.22 240 TYR A C 1
ATOM 1974 O O . TYR A 1 240 ? 3.877 -2.073 -6.722 1.00 61.22 240 TYR A O 1
ATOM 1982 N N . SER A 1 241 ? 5.948 -1.359 -6.265 1.00 68.00 241 SER A N 1
ATOM 1983 C CA . SER A 1 241 ? 6.511 -1.577 -7.607 1.00 68.00 241 SER A CA 1
ATOM 1984 C C . SER A 1 241 ? 7.541 -2.711 -7.662 1.00 68.00 241 SER A C 1
ATOM 1986 O O . SER A 1 241 ? 8.461 -2.680 -8.481 1.00 68.00 241 SER A O 1
ATOM 1988 N N . ALA A 1 242 ? 7.402 -3.720 -6.792 1.00 88.00 242 ALA A N 1
ATOM 1989 C CA . ALA A 1 242 ? 8.296 -4.877 -6.788 1.00 88.00 242 ALA A CA 1
ATOM 1990 C C . ALA A 1 242 ? 8.492 -5.408 -8.228 1.00 88.00 242 ALA A C 1
ATOM 1992 O O . ALA A 1 242 ? 7.495 -5.659 -8.913 1.00 88.00 242 ALA A O 1
ATOM 1993 N N . PRO A 1 243 ? 9.737 -5.588 -8.711 1.00 90.81 243 PRO A N 1
ATOM 1994 C CA . PRO A 1 243 ? 9.980 -5.836 -10.132 1.00 90.81 243 PRO A CA 1
ATOM 1995 C C . PRO A 1 243 ? 9.272 -7.050 -10.736 1.00 90.81 243 PRO A C 1
ATOM 1997 O O . PRO A 1 243 ? 9.044 -7.070 -11.933 1.00 90.81 243 PRO A O 1
ATOM 2000 N N . SER A 1 244 ? 8.900 -8.057 -9.949 1.00 91.12 244 SER A N 1
ATOM 2001 C CA . SER A 1 244 ? 8.156 -9.236 -10.424 1.00 91.12 244 SER A CA 1
ATOM 2002 C C . SER A 1 244 ? 6.657 -8.998 -10.675 1.00 91.12 244 SER A C 1
ATOM 2004 O O . SER A 1 244 ? 5.967 -9.897 -11.153 1.00 91.12 244 SER A O 1
ATOM 2006 N N . VAL A 1 245 ? 6.126 -7.814 -10.362 1.00 90.38 245 VAL A N 1
ATOM 2007 C CA . VAL A 1 245 ? 4.707 -7.489 -10.552 1.00 90.38 245 VAL A CA 1
ATOM 2008 C C . VAL A 1 245 ? 4.381 -7.289 -12.034 1.00 90.38 245 VAL A C 1
ATOM 2010 O O . VAL A 1 245 ? 5.080 -6.585 -12.754 1.00 90.38 245 VAL A O 1
ATOM 2013 N N . VAL A 1 246 ? 3.266 -7.868 -12.482 1.00 90.62 246 VAL A N 1
ATOM 2014 C CA . VAL A 1 246 ? 2.720 -7.664 -13.833 1.00 90.62 246 VAL A CA 1
ATOM 2015 C C . VAL A 1 246 ? 1.752 -6.480 -13.806 1.00 90.62 246 VAL A C 1
ATOM 2017 O O . VAL A 1 246 ? 0.536 -6.652 -13.741 1.00 90.62 246 VAL A O 1
ATOM 2020 N N . ASN A 1 247 ? 2.297 -5.265 -13.764 1.00 90.50 247 ASN A N 1
ATOM 2021 C CA . ASN A 1 247 ? 1.538 -4.015 -13.831 1.00 90.50 247 ASN A CA 1
ATOM 2022 C C . ASN A 1 247 ? 2.466 -2.851 -14.219 1.00 90.50 247 ASN A C 1
ATOM 2024 O O . ASN A 1 247 ? 3.674 -3.039 -14.302 1.00 90.50 247 ASN A O 1
ATOM 2028 N N . ALA A 1 248 ? 1.920 -1.652 -14.401 1.00 89.44 248 ALA A N 1
ATOM 2029 C CA . ALA A 1 248 ? 2.677 -0.405 -14.475 1.00 89.44 248 ALA A CA 1
ATOM 2030 C C . ALA A 1 248 ? 2.038 0.642 -13.552 1.00 89.44 248 ALA A C 1
ATOM 2032 O O . ALA A 1 248 ? 0.833 0.604 -13.295 1.00 89.44 248 ALA A O 1
ATOM 2033 N N . PHE A 1 249 ? 2.845 1.568 -13.036 1.00 89.06 249 PHE A N 1
ATOM 2034 C CA . PHE A 1 249 ? 2.412 2.510 -12.003 1.00 89.06 249 PHE A CA 1
ATOM 2035 C C . PHE A 1 249 ? 2.826 3.943 -12.325 1.00 89.06 249 PHE A C 1
ATOM 2037 O O . PHE A 1 249 ? 3.891 4.179 -12.891 1.00 89.06 249 PHE A O 1
ATOM 2044 N N . TYR A 1 250 ? 2.004 4.894 -11.887 1.00 86.44 250 TYR A N 1
ATOM 2045 C CA . TYR A 1 250 ? 2.358 6.306 -11.794 1.00 86.44 250 TYR A CA 1
ATOM 2046 C C . TYR A 1 250 ? 2.204 6.758 -10.340 1.00 86.44 250 TYR A C 1
ATOM 2048 O O . TYR A 1 250 ? 1.149 6.551 -9.740 1.00 86.44 250 TYR A O 1
ATOM 2056 N N . GLU A 1 251 ? 3.250 7.361 -9.774 1.00 84.50 251 GLU A N 1
ATOM 2057 C CA . GLU A 1 251 ? 3.261 7.912 -8.417 1.00 84.50 251 GLU A CA 1
ATOM 2058 C C . GLU A 1 251 ? 3.259 9.454 -8.481 1.00 84.50 251 GLU A C 1
ATOM 2060 O O . GLU A 1 251 ? 4.306 10.061 -8.736 1.00 84.50 251 GLU A O 1
ATOM 2065 N N . PRO A 1 252 ? 2.109 10.120 -8.234 1.00 82.25 252 PRO A N 1
ATOM 2066 C CA . PRO A 1 252 ? 1.990 11.573 -8.389 1.00 82.25 252 PRO A CA 1
ATOM 2067 C C . PRO A 1 252 ? 2.904 12.379 -7.459 1.00 82.25 252 PRO A C 1
ATOM 2069 O O . PRO A 1 252 ? 3.415 13.425 -7.849 1.00 82.25 252 PRO A O 1
ATOM 2072 N N . SER A 1 253 ? 3.140 11.894 -6.235 1.00 80.06 253 SER A N 1
ATOM 2073 C CA . SER A 1 253 ? 3.972 12.572 -5.226 1.00 80.06 253 SER A CA 1
ATOM 2074 C C . SER A 1 253 ? 5.448 12.666 -5.627 1.00 80.06 253 SER A C 1
ATOM 2076 O O . SER A 1 253 ? 6.139 13.591 -5.196 1.00 80.06 253 SER A O 1
ATOM 2078 N N . LYS A 1 254 ? 5.923 11.732 -6.461 1.00 80.88 254 LYS A N 1
ATOM 2079 C CA . LYS A 1 254 ? 7.289 11.700 -7.002 1.00 80.88 254 LYS A CA 1
ATOM 2080 C C . LYS A 1 254 ? 7.374 12.100 -8.473 1.00 80.88 254 LYS A C 1
ATOM 2082 O O . LYS A 1 254 ? 8.484 12.202 -8.988 1.00 80.88 254 LYS A O 1
ATOM 2087 N N . ASN A 1 255 ? 6.234 12.325 -9.137 1.00 82.62 255 ASN A N 1
ATOM 2088 C CA . ASN A 1 255 ? 6.150 12.493 -10.589 1.00 82.62 255 ASN A CA 1
ATOM 2089 C C . ASN A 1 255 ? 6.935 11.384 -11.318 1.00 82.62 255 ASN A C 1
ATOM 2091 O O . ASN A 1 255 ? 7.865 11.663 -12.075 1.00 82.62 255 ASN A O 1
ATOM 2095 N N . GLN A 1 256 ? 6.623 10.123 -11.000 1.00 85.00 256 GLN A N 1
ATOM 2096 C CA . GLN A 1 256 ? 7.403 8.958 -11.425 1.00 85.00 256 GLN A CA 1
ATOM 2097 C C . GLN A 1 256 ? 6.525 7.911 -12.112 1.00 85.00 256 GLN A C 1
ATOM 2099 O O . GLN A 1 256 ? 5.499 7.512 -11.563 1.00 85.00 256 GLN A O 1
ATOM 2104 N N . ILE A 1 257 ? 6.973 7.412 -13.264 1.00 86.44 257 ILE A N 1
ATOM 2105 C CA . ILE A 1 257 ? 6.423 6.224 -13.935 1.00 86.44 257 ILE A CA 1
ATOM 2106 C C . ILE A 1 257 ? 7.286 5.000 -13.640 1.00 86.44 257 ILE A C 1
ATOM 2108 O O . ILE A 1 257 ? 8.510 5.088 -13.573 1.00 86.44 257 ILE A O 1
ATOM 2112 N N . SER A 1 258 ? 6.656 3.849 -13.423 1.00 89.38 258 SER A N 1
ATOM 2113 C CA . SER A 1 258 ? 7.354 2.596 -13.124 1.00 89.38 258 SER A CA 1
ATOM 2114 C C . SER A 1 258 ? 6.818 1.450 -13.980 1.00 89.38 258 SER A C 1
ATOM 2116 O O . SER A 1 258 ? 5.619 1.170 -13.962 1.00 89.38 258 SER A O 1
ATOM 2118 N N . PHE A 1 259 ? 7.725 0.766 -14.676 1.00 90.31 259 PHE A N 1
ATOM 2119 C CA . PHE A 1 259 ? 7.498 -0.428 -15.489 1.00 90.31 259 PHE A CA 1
ATOM 2120 C C . PHE A 1 259 ? 8.317 -1.597 -14.920 1.00 90.31 259 PHE A C 1
ATOM 2122 O O . PHE A 1 259 ? 9.434 -1.836 -15.377 1.00 90.31 259 PHE A O 1
ATOM 2129 N N . PRO A 1 260 ? 7.808 -2.305 -13.897 1.00 91.69 260 PRO A N 1
ATOM 2130 C CA . PRO A 1 260 ? 8.428 -3.509 -13.347 1.00 91.69 260 PRO A CA 1
ATOM 2131 C C . PRO A 1 260 ? 8.821 -4.543 -14.411 1.00 91.69 260 PRO A C 1
ATOM 2133 O O . PRO A 1 260 ? 8.111 -4.740 -15.391 1.00 91.69 260 PRO A O 1
ATOM 2136 N N . ALA A 1 261 ? 9.894 -5.295 -14.180 1.00 90.94 261 ALA A N 1
ATOM 2137 C CA . ALA A 1 261 ? 10.325 -6.405 -15.035 1.00 90.94 261 ALA A CA 1
ATOM 2138 C C . ALA A 1 261 ? 9.194 -7.404 -15.382 1.00 90.94 261 ALA A C 1
ATOM 2140 O O . ALA A 1 261 ? 9.153 -7.953 -16.478 1.00 90.94 261 ALA A O 1
ATOM 2141 N N . GLY A 1 262 ? 8.238 -7.618 -14.479 1.00 90.50 262 GLY A N 1
ATOM 2142 C CA . GLY A 1 262 ? 7.100 -8.509 -14.667 1.00 90.50 262 GLY A CA 1
ATOM 2143 C C . GLY A 1 262 ? 6.134 -8.080 -15.774 1.00 90.50 262 GLY A C 1
ATOM 2144 O O . GLY A 1 262 ? 5.486 -8.951 -16.345 1.00 90.50 262 GLY A O 1
ATOM 2145 N N . ILE A 1 263 ? 6.027 -6.793 -16.128 1.00 90.12 263 ILE A N 1
ATOM 2146 C CA . ILE A 1 263 ? 5.187 -6.365 -17.266 1.00 90.12 263 ILE A CA 1
ATOM 2147 C C . ILE A 1 263 ? 5.930 -6.446 -18.605 1.00 90.12 263 ILE A C 1
ATOM 2149 O O . ILE A 1 263 ? 5.295 -6.508 -19.652 1.00 90.12 263 ILE A O 1
ATOM 2153 N N . LEU A 1 264 ? 7.266 -6.495 -18.586 1.00 89.38 264 LEU A N 1
ATOM 2154 C CA . LEU A 1 264 ? 8.130 -6.486 -19.773 1.00 89.38 264 LEU A CA 1
ATOM 2155 C C . LEU A 1 264 ? 8.277 -7.889 -20.384 1.00 89.38 264 LEU A C 1
ATOM 2157 O O . LEU A 1 264 ? 9.374 -8.396 -20.603 1.00 89.38 264 LEU A O 1
ATOM 2161 N N . GLN A 1 265 ? 7.139 -8.534 -20.627 1.00 87.31 265 GLN A N 1
ATOM 2162 C CA . GLN A 1 265 ? 7.032 -9.858 -21.230 1.00 87.31 265 GLN A CA 1
ATOM 2163 C C . GLN A 1 265 ? 5.765 -9.963 -22.087 1.00 87.31 265 GLN A C 1
ATOM 2165 O O . GLN A 1 265 ? 4.895 -9.090 -22.063 1.00 87.31 265 GLN A O 1
ATOM 2170 N N . THR A 1 266 ? 5.638 -11.052 -22.846 1.00 87.12 266 THR A N 1
ATOM 2171 C CA . THR A 1 266 ? 4.461 -11.305 -23.692 1.00 87.12 266 THR A CA 1
ATOM 2172 C C . THR A 1 266 ? 3.190 -11.377 -22.825 1.00 87.12 266 THR A C 1
ATOM 2174 O O . THR A 1 266 ? 3.229 -12.008 -21.768 1.00 87.12 266 THR A O 1
ATOM 2177 N N . PRO A 1 267 ? 2.056 -10.773 -23.238 1.00 89.31 267 PRO A N 1
ATOM 2178 C CA . PRO A 1 267 ? 1.784 -10.161 -24.547 1.00 89.31 267 PRO A CA 1
ATOM 2179 C C . PRO A 1 267 ? 2.153 -8.675 -24.678 1.00 89.31 267 PRO A C 1
ATOM 2181 O O . PRO A 1 267 ? 1.970 -8.112 -25.751 1.00 89.31 267 PRO A O 1
ATOM 2184 N N . PHE A 1 268 ? 2.659 -8.035 -23.624 1.00 87.62 268 PHE A N 1
ATOM 2185 C CA . PHE A 1 268 ? 2.937 -6.594 -23.618 1.00 87.62 268 PHE A CA 1
ATOM 2186 C C . PHE A 1 268 ? 4.235 -6.240 -24.350 1.00 87.62 268 PHE A C 1
ATOM 2188 O O . PHE A 1 268 ? 4.298 -5.225 -25.036 1.00 87.62 268 PHE A O 1
ATOM 2195 N N . PHE A 1 269 ? 5.260 -7.083 -24.211 1.00 88.75 269 PHE A N 1
ATOM 2196 C CA . PHE A 1 269 ? 6.555 -6.899 -24.854 1.00 88.75 269 PHE A CA 1
ATOM 2197 C C . PHE A 1 269 ? 7.147 -8.232 -25.318 1.00 88.75 269 PHE A C 1
ATOM 2199 O O . PHE A 1 269 ? 7.138 -9.232 -24.596 1.00 88.75 269 PHE A O 1
ATOM 2206 N N . ASN A 1 270 ? 7.697 -8.249 -26.528 1.00 89.06 270 ASN A N 1
ATOM 2207 C CA . ASN A 1 270 ? 8.483 -9.358 -27.047 1.00 89.06 270 ASN A CA 1
ATOM 2208 C C . ASN A 1 270 ? 9.573 -8.823 -27.988 1.00 89.06 270 ASN A C 1
ATOM 2210 O O . ASN A 1 270 ? 9.259 -8.238 -29.025 1.00 89.06 270 ASN A O 1
ATOM 2214 N N . LYS A 1 271 ? 10.846 -9.056 -27.642 1.00 86.56 271 LYS A N 1
ATOM 2215 C CA . LYS A 1 271 ? 12.012 -8.635 -28.443 1.00 86.56 271 LYS A CA 1
ATOM 2216 C C . LYS A 1 271 ? 12.032 -9.237 -29.855 1.00 86.56 271 LYS A C 1
ATOM 2218 O O . LYS A 1 271 ? 12.535 -8.640 -30.795 1.00 86.56 271 LYS A O 1
ATOM 2223 N N . ASP A 1 272 ? 11.444 -10.423 -30.017 1.00 89.25 272 ASP A N 1
ATOM 2224 C CA . ASP A 1 272 ? 11.397 -11.139 -31.293 1.00 89.25 272 ASP A CA 1
ATOM 2225 C C . ASP A 1 272 ? 10.149 -10.764 -32.119 1.00 89.25 272 ASP A C 1
ATOM 2227 O O . ASP A 1 272 ? 9.990 -11.214 -33.256 1.00 89.25 272 ASP A O 1
ATOM 2231 N N . ALA A 1 273 ? 9.246 -9.941 -31.569 1.00 89.12 273 ALA A N 1
ATOM 2232 C CA . ALA A 1 273 ? 8.056 -9.467 -32.264 1.00 89.12 273 ALA A CA 1
ATOM 2233 C C . ALA A 1 273 ? 8.317 -8.149 -33.019 1.00 89.12 273 ALA A C 1
ATOM 2235 O O . ALA A 1 273 ? 9.151 -7.336 -32.617 1.00 89.12 273 ALA A O 1
ATOM 2236 N N . PRO A 1 274 ? 7.562 -7.869 -34.098 1.00 90.81 274 PRO A N 1
ATOM 2237 C CA . PRO A 1 274 ? 7.603 -6.567 -34.750 1.00 90.81 274 PRO A CA 1
ATOM 2238 C C . PRO A 1 274 ? 7.306 -5.416 -33.780 1.00 90.81 274 PRO A C 1
ATOM 2240 O O . PRO A 1 274 ? 6.341 -5.482 -33.015 1.00 90.81 274 PRO A O 1
ATOM 2243 N N . LYS A 1 275 ? 8.069 -4.314 -33.883 1.00 88.81 275 LYS A N 1
ATOM 2244 C CA . LYS A 1 275 ? 7.959 -3.155 -32.974 1.00 88.81 275 LYS A CA 1
ATOM 2245 C C . LYS A 1 275 ? 6.514 -2.673 -32.787 1.00 88.81 275 LYS A C 1
ATOM 2247 O O . LYS A 1 275 ? 6.127 -2.375 -31.666 1.00 88.81 275 LYS A O 1
ATOM 2252 N N . TYR A 1 276 ? 5.691 -2.644 -33.840 1.00 89.69 276 TYR A N 1
ATOM 2253 C CA . TYR A 1 276 ? 4.307 -2.158 -33.748 1.00 89.69 276 TYR A CA 1
ATOM 2254 C C . TYR A 1 276 ? 3.434 -2.938 -32.746 1.00 89.69 276 TYR A C 1
ATOM 2256 O O . TYR A 1 276 ? 2.528 -2.346 -32.166 1.00 89.69 276 TYR A O 1
ATOM 2264 N N . LEU A 1 277 ? 3.705 -4.229 -32.503 1.00 89.44 277 LEU A N 1
ATOM 2265 C CA . LEU A 1 277 ? 3.005 -4.996 -31.466 1.00 89.44 277 LEU A CA 1
ATOM 2266 C C . LEU A 1 277 ? 3.421 -4.539 -30.064 1.00 89.44 277 LEU A C 1
ATOM 2268 O O . LEU A 1 277 ? 2.560 -4.360 -29.208 1.00 89.44 277 LEU A O 1
ATOM 2272 N N . ASN A 1 278 ? 4.712 -4.267 -29.861 1.00 88.94 278 ASN A N 1
ATOM 2273 C CA . ASN A 1 278 ? 5.239 -3.773 -28.586 1.00 88.94 278 ASN A CA 1
ATOM 2274 C C . ASN A 1 278 ? 4.714 -2.361 -28.261 1.00 88.94 278 ASN A C 1
ATOM 2276 O O . ASN A 1 278 ? 4.343 -2.098 -27.123 1.00 88.94 278 ASN A O 1
ATOM 2280 N N . TYR A 1 279 ? 4.586 -1.473 -29.258 1.00 89.00 279 TYR A N 1
ATOM 2281 C CA . TYR A 1 279 ? 3.949 -0.158 -29.061 1.00 89.00 279 TYR A CA 1
ATOM 2282 C C . TYR A 1 279 ? 2.429 -0.254 -28.846 1.00 89.00 279 TYR A C 1
ATOM 2284 O O . TYR A 1 279 ? 1.850 0.601 -28.180 1.00 89.00 279 TYR A O 1
ATOM 2292 N N . GLY A 1 280 ? 1.773 -1.271 -29.416 1.00 84.06 280 GLY A N 1
ATOM 2293 C CA . GLY A 1 280 ? 0.336 -1.497 -29.260 1.00 84.06 280 GLY A CA 1
ATOM 2294 C C . GLY A 1 280 ? -0.046 -2.078 -27.898 1.00 84.06 280 GLY A C 1
ATOM 2295 O O . GLY A 1 280 ? -1.119 -1.761 -27.392 1.00 84.06 280 GLY A O 1
ATOM 2296 N N . GLY A 1 281 ? 0.812 -2.921 -27.309 1.00 67.38 281 GLY A N 1
ATOM 2297 C CA . GLY A 1 281 ? 0.784 -3.389 -25.915 1.00 67.38 281 GLY A CA 1
ATOM 2298 C C . GLY A 1 281 ? -0.491 -4.085 -25.413 1.00 67.38 281 GLY A C 1
ATOM 2299 O O . GLY A 1 281 ? -0.525 -4.533 -24.269 1.00 67.38 281 GLY A O 1
ATOM 2300 N N . LYS A 1 282 ? -1.566 -4.173 -26.204 1.00 43.97 282 LYS A N 1
ATOM 2301 C CA . LYS A 1 282 ? -2.848 -4.735 -25.773 1.00 43.97 282 LYS A CA 1
ATOM 2302 C C . LYS A 1 282 ? -3.735 -5.135 -26.960 1.00 43.97 282 LYS A C 1
ATOM 2304 O O . LYS A 1 282 ? -4.503 -4.317 -27.469 1.00 43.97 282 LYS A O 1
ATOM 2309 N N . HIS A 1 283 ? -3.688 -6.410 -27.339 1.00 37.56 283 HIS A N 1
ATOM 2310 C CA . HIS A 1 283 ? -4.792 -7.118 -27.996 1.00 37.56 283 HIS A CA 1
ATOM 2311 C C . HIS A 1 283 ? -5.046 -8.428 -27.256 1.00 37.56 283 HIS A C 1
ATOM 2313 O O . HIS A 1 283 ? -4.054 -9.132 -26.968 1.00 37.56 283 HIS A O 1
#